Protein AF-A0A0C2MMS1-F1 (afdb_monomer)

Sequence (214 aa):
MFYFLYVFYDLPDLDKKFLNLYQKKNCKFQLPEVPELRNDFKGMNNFMFSKAYSDLLVRVLADWYGDSVSHSARIIENLLLTSMSLCLMLKVSITHNISHGLQKSIELIFGVRKDLGDISILVLLVHLKSKVDNAIFSSVVDYLMELSKIHPDILGELAGNPSHMKMKAKQCHDLALTIFQTERQETRMVNADGNKYPKRHHRSMYDLSESRKE

pLDDT: mean 82.61, std 15.54, range [37.88, 97.75]

Solvent-accessible surface area (backbone atoms only — not comparable to full-atom values): 12556 Å² total; per-residue (Å²): 114,69,67,62,59,62,64,55,73,81,44,87,66,48,67,61,54,47,34,53,32,38,76,68,67,72,51,76,57,74,82,81,88,65,78,89,48,57,74,76,39,52,67,54,49,54,50,65,65,28,67,69,47,50,54,50,50,50,47,61,51,38,56,57,73,74,45,93,67,75,92,47,71,69,56,57,50,52,51,39,54,44,48,49,48,50,40,47,48,42,49,50,14,59,80,67,63,33,64,70,43,35,52,51,34,45,53,59,38,28,32,69,30,72,86,63,75,42,25,8,52,53,52,51,52,58,49,44,45,81,70,47,98,41,46,67,51,40,30,41,52,51,39,38,33,60,77,58,70,53,59,68,76,73,58,51,85,65,57,97,47,66,70,59,45,32,52,42,11,52,53,49,29,57,48,44,53,50,55,60,49,50,55,53,50,55,59,51,51,57,61,63,60,66,73,72,68,78,82,74,78,80,75,79,90,84,84,87,85,83,91,88,88,131

Structure (mmCIF, N/CA/C/O backbone):
data_AF-A0A0C2MMS1-F1
#
_entry.id   AF-A0A0C2MMS1-F1
#
loop_
_atom_site.group_PDB
_atom_site.id
_atom_site.type_symbol
_atom_site.label_atom_id
_atom_site.label_alt_id
_atom_site.label_comp_id
_atom_site.label_asym_id
_atom_site.label_entity_id
_atom_site.label_seq_id
_atom_site.pdbx_PDB_ins_code
_atom_site.Cartn_x
_atom_site.Cartn_y
_atom_site.Cartn_z
_atom_site.occupancy
_atom_site.B_iso_or_equiv
_atom_site.auth_seq_id
_atom_site.auth_comp_id
_atom_site.auth_asym_id
_atom_site.auth_atom_id
_atom_site.pdbx_PDB_model_num
ATOM 1 N N . MET A 1 1 ? -8.123 10.723 -10.006 1.00 43.53 1 MET A N 1
ATOM 2 C CA . MET A 1 1 ? -7.194 9.580 -10.155 1.00 43.53 1 MET A CA 1
ATOM 3 C C . MET A 1 1 ? -7.037 9.187 -11.623 1.00 43.53 1 MET A C 1
ATOM 5 O O . MET A 1 1 ? -5.943 9.337 -12.142 1.00 43.53 1 MET A O 1
ATOM 9 N N . PHE A 1 2 ? -8.120 8.820 -12.321 1.00 37.88 2 PHE A N 1
ATOM 10 C CA . PHE A 1 2 ? -8.087 8.440 -13.746 1.00 37.88 2 PHE A CA 1
ATOM 11 C C . PHE A 1 2 ? -7.638 9.553 -14.712 1.00 37.88 2 PHE A C 1
ATOM 13 O O . PHE A 1 2 ? -6.902 9.271 -15.648 1.00 37.88 2 PHE A O 1
ATOM 20 N N . TYR A 1 3 ? -7.986 10.821 -14.450 1.00 48.25 3 TYR A N 1
ATOM 21 C CA . TYR A 1 3 ? -7.554 11.949 -15.294 1.00 48.25 3 TYR A CA 1
ATOM 22 C C . TYR A 1 3 ? -6.029 12.143 -15.312 1.00 48.25 3 TYR A C 1
ATOM 24 O O . TYR A 1 3 ? -5.456 12.471 -16.343 1.00 48.25 3 TYR A O 1
ATOM 32 N N . PHE A 1 4 ? -5.360 11.891 -14.180 1.00 53.66 4 PHE A N 1
ATOM 33 C CA . PHE A 1 4 ? -3.906 12.019 -14.088 1.00 53.66 4 PHE A CA 1
ATOM 34 C C . PHE A 1 4 ? -3.198 10.946 -14.916 1.00 53.66 4 PHE A C 1
ATOM 36 O O . PHE A 1 4 ? -2.241 11.264 -15.603 1.00 53.66 4 PHE A O 1
ATOM 43 N N . LEU A 1 5 ? -3.698 9.704 -14.892 1.00 55.47 5 LEU A N 1
ATOM 44 C CA . LEU A 1 5 ? -3.141 8.610 -15.690 1.00 55.47 5 LEU A CA 1
ATOM 45 C C . LEU A 1 5 ? -3.339 8.857 -17.188 1.00 55.47 5 LEU A C 1
ATOM 47 O O . LEU A 1 5 ? -2.400 8.690 -17.945 1.00 55.47 5 LEU A O 1
ATOM 51 N N . TYR A 1 6 ? -4.519 9.321 -17.605 1.00 53.75 6 TYR A N 1
ATOM 52 C CA . TYR A 1 6 ? -4.828 9.554 -19.020 1.00 53.75 6 TYR A CA 1
ATOM 53 C C . TYR A 1 6 ? -3.953 10.648 -19.659 1.00 53.75 6 TYR A C 1
ATOM 55 O O . TYR A 1 6 ? -3.414 10.452 -20.739 1.00 53.75 6 TYR A O 1
ATOM 63 N N . VAL A 1 7 ? -3.743 11.776 -18.968 1.00 55.41 7 VAL A N 1
ATOM 64 C CA . VAL A 1 7 ? -2.926 12.900 -19.478 1.00 55.41 7 VAL A CA 1
ATOM 65 C C . VAL A 1 7 ? -1.430 12.564 -19.524 1.00 55.41 7 VAL A C 1
ATOM 67 O O . VAL A 1 7 ? -0.670 13.185 -20.264 1.00 55.41 7 VAL A O 1
ATOM 70 N N . PHE A 1 8 ? -0.991 11.587 -18.733 1.00 58.88 8 PHE A N 1
ATOM 71 C CA . PHE A 1 8 ? 0.421 11.255 -18.591 1.00 58.88 8 PHE A CA 1
ATOM 72 C C . PHE A 1 8 ? 1.009 10.555 -19.827 1.00 58.88 8 PHE A C 1
ATOM 74 O O . PHE A 1 8 ? 2.195 10.709 -20.101 1.00 58.88 8 PHE A O 1
ATOM 81 N N . TYR A 1 9 ? 0.192 9.819 -20.585 1.00 58.50 9 TYR A N 1
ATOM 82 C CA . TYR A 1 9 ? 0.662 9.005 -21.714 1.00 58.50 9 TYR A CA 1
ATOM 83 C C . TYR A 1 9 ? 0.928 9.785 -23.001 1.00 58.50 9 TYR A C 1
ATOM 85 O O . TYR A 1 9 ? 1.749 9.356 -23.808 1.00 58.50 9 TYR A O 1
ATOM 93 N N . ASP A 1 10 ? 0.277 10.931 -23.191 1.00 61.41 10 ASP A N 1
ATOM 94 C CA . ASP A 1 10 ? 0.299 11.638 -24.478 1.00 61.41 10 ASP A CA 1
ATOM 95 C C . ASP A 1 10 ? 1.497 12.579 -24.657 1.00 61.41 10 ASP A C 1
ATOM 97 O O . ASP A 1 10 ? 1.649 13.218 -25.700 1.00 61.41 10 ASP A O 1
ATOM 101 N N . LEU A 1 11 ? 2.361 12.699 -23.652 1.00 64.12 11 LEU A N 1
ATOM 102 C CA . LEU A 1 11 ? 3.388 13.729 -23.635 1.00 64.12 11 LEU A CA 1
ATOM 103 C C . LEU A 1 11 ? 4.788 13.106 -23.461 1.00 64.12 11 LEU A C 1
ATOM 105 O O . LEU A 1 11 ? 5.165 12.720 -22.348 1.00 64.12 11 LEU A O 1
ATOM 109 N N . PRO A 1 12 ? 5.586 13.015 -24.542 1.00 64.56 12 PRO A N 1
ATOM 110 C CA . PRO A 1 12 ? 6.949 12.498 -24.465 1.00 64.56 12 PRO A CA 1
ATOM 111 C C . PRO A 1 12 ? 7.816 13.309 -23.480 1.00 64.56 12 PRO A C 1
ATOM 113 O O . PRO A 1 12 ? 7.617 14.507 -23.287 1.00 64.56 12 PRO A O 1
ATOM 116 N N . ASP A 1 13 ? 8.775 12.631 -22.840 1.00 74.75 13 ASP A N 1
ATOM 117 C CA . ASP A 1 13 ? 9.724 13.152 -21.834 1.00 74.75 13 ASP A CA 1
ATOM 118 C C . ASP A 1 13 ? 9.163 13.556 -20.452 1.00 74.75 13 ASP A C 1
ATOM 120 O O . ASP A 1 13 ? 9.932 13.995 -19.583 1.00 74.75 13 ASP A O 1
ATOM 124 N N . LEU A 1 14 ? 7.871 13.351 -20.166 1.00 77.81 14 LEU A N 1
ATOM 125 C CA . LEU A 1 14 ? 7.348 13.626 -18.820 1.00 77.81 14 LEU A CA 1
ATOM 126 C C . LEU A 1 14 ? 7.945 12.745 -17.734 1.00 77.81 14 LEU A C 1
ATOM 128 O O . LEU A 1 14 ? 8.172 13.251 -16.635 1.00 77.81 14 LEU A O 1
ATOM 132 N N . ASP A 1 15 ? 8.281 11.495 -18.042 1.00 76.06 15 ASP A N 1
ATOM 133 C CA . ASP A 1 15 ? 8.934 10.593 -17.091 1.00 76.06 15 ASP A CA 1
ATOM 134 C C . ASP A 1 15 ? 10.227 11.193 -16.533 1.00 76.06 15 ASP A C 1
ATOM 136 O O . ASP A 1 15 ? 10.402 11.285 -15.317 1.00 76.06 15 ASP A O 1
ATOM 140 N N . LYS A 1 16 ? 11.108 11.704 -17.405 1.00 83.50 16 LYS A N 1
ATOM 141 C CA . LYS A 1 16 ? 12.378 12.330 -16.995 1.00 83.50 16 LYS A CA 1
ATOM 142 C C . LYS A 1 16 ? 12.148 13.610 -16.202 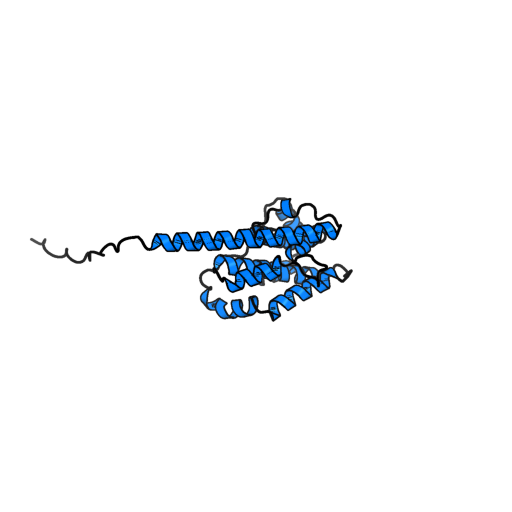1.00 83.50 16 LYS A C 1
ATOM 144 O O . LYS A 1 16 ? 12.846 13.872 -15.220 1.00 83.50 16 LYS A O 1
ATOM 149 N N . LYS A 1 17 ? 11.171 14.424 -16.616 1.00 85.19 17 LYS A N 1
ATOM 150 C CA . LYS A 1 17 ? 10.819 15.663 -15.913 1.00 85.19 17 LYS A CA 1
ATOM 151 C C . LYS A 1 17 ? 10.304 15.361 -14.507 1.00 85.19 17 LYS A C 1
ATOM 153 O O . LYS A 1 17 ? 10.752 15.994 -13.552 1.00 85.19 17 LYS A O 1
ATOM 158 N N . PHE A 1 18 ? 9.408 14.388 -14.370 1.00 82.12 18 PHE A N 1
ATOM 159 C CA . PHE A 1 18 ? 8.879 13.968 -13.078 1.00 82.12 18 PHE A CA 1
ATOM 160 C C . PHE A 1 18 ? 9.935 13.308 -12.206 1.00 82.12 18 PHE A C 1
ATOM 162 O O . PHE A 1 18 ? 9.992 13.623 -11.022 1.00 82.12 18 PHE A O 1
ATOM 169 N N . LEU A 1 19 ? 10.809 12.478 -12.776 1.00 84.31 19 LEU A N 1
ATOM 170 C CA . LEU A 1 19 ? 11.936 11.899 -12.053 1.00 84.31 19 LEU A CA 1
ATOM 171 C C . LEU A 1 19 ? 12.837 12.984 -11.462 1.00 84.31 19 LEU A C 1
ATOM 173 O O . LEU A 1 19 ? 13.107 12.965 -10.265 1.00 84.31 19 LEU A O 1
ATOM 177 N N . ASN A 1 20 ? 13.209 13.989 -12.258 1.00 87.25 20 ASN A N 1
ATOM 178 C CA . ASN A 1 20 ? 14.000 15.130 -11.793 1.00 87.25 20 ASN A CA 1
ATOM 179 C C . ASN A 1 20 ? 13.277 15.921 -10.686 1.00 87.25 20 ASN A C 1
ATOM 181 O O . ASN A 1 20 ? 13.876 16.266 -9.668 1.00 87.25 20 ASN A O 1
ATOM 185 N N . LEU A 1 21 ? 11.976 16.190 -10.849 1.00 87.00 21 LEU A N 1
ATOM 186 C CA . LEU A 1 21 ? 11.181 16.884 -9.829 1.00 87.00 21 LEU A CA 1
ATOM 187 C C . LEU A 1 21 ? 11.080 16.080 -8.529 1.00 87.00 21 LEU A C 1
ATOM 189 O O . LEU A 1 21 ? 11.238 16.652 -7.454 1.00 87.00 21 LEU A O 1
ATOM 193 N N . TYR A 1 22 ? 10.840 14.775 -8.618 1.00 86.00 22 TYR A N 1
ATOM 194 C CA . TYR A 1 22 ? 10.733 13.885 -7.467 1.00 86.00 22 TYR A CA 1
ATOM 195 C C . TYR A 1 22 ? 12.075 13.747 -6.731 1.00 86.00 22 TYR A C 1
ATOM 197 O O . TYR A 1 22 ? 12.122 13.938 -5.519 1.00 86.00 22 TYR A O 1
ATOM 205 N N . GLN A 1 23 ? 13.186 13.545 -7.451 1.00 86.69 23 GLN A N 1
ATOM 206 C CA . GLN A 1 23 ? 14.539 13.504 -6.871 1.00 86.69 23 GLN A CA 1
ATOM 207 C C . GLN A 1 23 ? 14.908 14.815 -6.163 1.00 86.69 23 GLN A C 1
ATOM 209 O O . GLN A 1 23 ? 15.515 14.800 -5.092 1.00 86.69 23 GLN A O 1
ATOM 214 N N . LYS A 1 24 ? 14.485 15.959 -6.717 1.00 90.19 24 LYS A N 1
ATOM 215 C CA . LYS A 1 24 ? 14.632 17.283 -6.090 1.00 90.19 24 LYS A CA 1
ATOM 216 C C . LYS A 1 24 ? 13.626 17.558 -4.970 1.00 90.19 24 LYS A C 1
ATOM 218 O O . LYS A 1 24 ? 13.652 18.646 -4.408 1.00 90.19 24 LYS A O 1
ATOM 223 N N . LYS A 1 25 ? 12.743 16.605 -4.647 1.00 87.94 25 LYS A N 1
ATOM 224 C CA . LYS A 1 25 ? 11.649 16.746 -3.669 1.00 87.94 25 LYS A CA 1
ATOM 225 C C . LYS A 1 25 ? 10.674 17.892 -3.988 1.00 87.94 25 LYS A C 1
ATOM 227 O O . LYS A 1 25 ? 9.996 18.402 -3.103 1.00 87.94 25 LYS A O 1
ATOM 232 N N . ASN A 1 26 ? 10.567 18.265 -5.262 1.00 85.69 26 ASN A N 1
ATOM 233 C CA . ASN A 1 26 ? 9.684 19.323 -5.763 1.00 85.69 26 ASN A CA 1
ATOM 234 C C . ASN A 1 26 ? 8.304 18.803 -6.197 1.00 85.69 26 ASN A C 1
ATOM 236 O O . ASN A 1 26 ? 7.448 19.587 -6.600 1.00 85.69 26 ASN A O 1
ATOM 240 N N . CYS A 1 27 ? 8.082 17.488 -6.163 1.00 85.25 27 CYS A N 1
ATOM 241 C CA . CYS A 1 27 ? 6.799 16.874 -6.482 1.00 85.25 27 CYS A CA 1
ATOM 242 C C . CYS A 1 27 ? 6.507 15.728 -5.511 1.00 85.25 27 CYS A C 1
ATOM 244 O O . CYS A 1 27 ? 7.406 14.960 -5.167 1.00 85.25 27 CYS A O 1
ATOM 246 N N . LYS A 1 28 ? 5.243 15.620 -5.091 1.00 89.12 28 LYS A N 1
ATOM 247 C CA . LYS A 1 28 ? 4.725 14.504 -4.301 1.00 89.12 28 LYS A CA 1
ATOM 248 C C . LYS A 1 28 ? 3.317 14.131 -4.749 1.00 89.12 28 LYS A C 1
ATOM 250 O O . LYS A 1 28 ? 2.499 15.004 -5.037 1.00 89.12 28 LYS A O 1
ATOM 255 N N . PHE A 1 29 ? 3.034 12.838 -4.779 1.00 91.00 29 PHE A N 1
ATOM 256 C CA . PHE A 1 29 ? 1.690 12.317 -4.927 1.00 91.00 29 PHE A CA 1
ATOM 257 C C . PHE A 1 29 ? 0.901 12.573 -3.645 1.00 91.00 29 PHE A C 1
ATOM 259 O O . PHE A 1 29 ? 1.365 12.265 -2.551 1.00 91.00 29 PHE A O 1
ATOM 266 N N . GLN A 1 30 ? -0.304 13.120 -3.785 1.00 90.19 30 GLN A N 1
ATOM 267 C CA . GLN A 1 30 ? -1.256 13.254 -2.692 1.00 90.19 30 GLN A CA 1
ATOM 268 C C . GLN A 1 30 ? -2.666 13.044 -3.228 1.00 90.19 30 GLN A C 1
ATOM 270 O O . GLN A 1 30 ? -3.043 13.592 -4.266 1.00 90.19 30 GLN A O 1
ATOM 275 N N . LEU A 1 31 ? -3.466 12.261 -2.509 1.00 90.12 31 LEU A N 1
ATOM 276 C CA . LEU A 1 31 ? -4.896 12.196 -2.783 1.00 90.12 31 LEU A CA 1
ATOM 277 C C . LEU A 1 31 ? -5.549 13.484 -2.265 1.00 90.12 31 LEU A C 1
ATOM 279 O O . LEU A 1 31 ? -5.256 13.868 -1.129 1.00 90.12 31 LEU A O 1
ATOM 283 N N . PRO A 1 32 ? -6.446 14.134 -3.026 1.00 86.44 32 PRO A N 1
ATOM 284 C CA . PRO A 1 32 ? -7.190 15.284 -2.525 1.00 86.44 32 PRO A CA 1
ATOM 285 C C . PRO A 1 32 ? -8.110 14.875 -1.368 1.00 86.44 32 PRO A C 1
ATOM 287 O O . PRO A 1 32 ? -8.438 13.697 -1.183 1.00 86.44 32 PRO A O 1
ATOM 290 N N . GLU A 1 33 ? -8.495 15.841 -0.545 1.00 81.31 33 GLU A N 1
ATOM 291 C CA . GLU A 1 33 ? -9.649 15.689 0.339 1.00 81.31 33 GLU A CA 1
ATOM 292 C C . GLU A 1 33 ? -10.896 16.066 -0.453 1.00 81.31 33 GLU A C 1
ATOM 294 O O . GLU A 1 33 ? -10.896 17.073 -1.153 1.00 81.31 33 GLU A O 1
ATOM 299 N N . VAL A 1 34 ? -11.930 15.227 -0.390 1.00 73.75 34 VAL A N 1
ATOM 300 C CA . VAL A 1 34 ? -13.221 15.515 -1.032 1.00 73.75 34 VAL A CA 1
ATOM 301 C C . VAL A 1 34 ? -14.334 15.241 -0.018 1.00 73.75 34 VAL A C 1
ATOM 303 O O . VAL A 1 34 ? -15.030 14.224 -0.115 1.00 73.75 34 VAL A O 1
ATOM 306 N N . PRO A 1 35 ? -14.428 16.064 1.045 1.00 74.94 35 PRO A N 1
ATOM 307 C CA . PRO A 1 35 ? -15.365 15.839 2.142 1.00 74.94 35 PRO A CA 1
ATOM 308 C C . PRO A 1 35 ? -16.831 15.866 1.689 1.00 74.94 35 PRO A C 1
ATOM 310 O O . PRO A 1 35 ? -17.663 15.184 2.290 1.00 74.94 35 PRO A O 1
ATOM 313 N N . GLU A 1 36 ? -17.143 16.590 0.613 1.00 71.50 36 GLU A N 1
ATOM 314 C CA . GLU A 1 36 ? -18.499 16.805 0.101 1.00 71.50 36 GLU A CA 1
ATOM 315 C C . GLU A 1 36 ? -19.149 15.514 -0.412 1.00 71.50 36 GLU A C 1
ATOM 317 O O . GLU A 1 36 ? -20.360 15.348 -0.308 1.00 71.50 36 GLU A O 1
ATOM 322 N N . LEU A 1 37 ? -18.351 14.563 -0.903 1.00 67.00 37 LEU A N 1
ATOM 323 C CA . LEU A 1 37 ? -18.842 13.332 -1.532 1.00 67.00 37 LEU A CA 1
ATOM 324 C C . LEU A 1 37 ? -18.897 12.135 -0.570 1.00 67.00 37 LEU A C 1
ATOM 326 O O . LEU A 1 37 ? -19.114 10.993 -0.983 1.00 67.00 37 LEU A O 1
ATOM 330 N N . ARG A 1 38 ? -18.693 12.356 0.738 1.00 77.50 38 ARG A N 1
ATOM 331 C CA . ARG A 1 38 ? -18.641 11.274 1.739 1.00 77.50 38 ARG A CA 1
ATOM 332 C C . ARG A 1 38 ? -19.886 10.380 1.704 1.00 77.50 38 ARG A C 1
ATOM 334 O O . ARG A 1 38 ? -19.758 9.161 1.827 1.00 77.50 38 ARG A O 1
ATOM 341 N N . ASN A 1 39 ? -21.066 10.978 1.545 1.00 77.69 39 ASN A N 1
ATOM 342 C CA . ASN A 1 39 ? -22.336 10.249 1.513 1.00 77.69 39 ASN A CA 1
ATOM 343 C C . ASN A 1 39 ? -22.521 9.481 0.197 1.00 77.69 39 ASN A C 1
ATOM 345 O O . ASN A 1 39 ? -22.938 8.321 0.222 1.00 77.69 39 ASN A O 1
ATOM 349 N N . ASP A 1 40 ? -22.121 10.082 -0.924 1.00 78.38 40 ASP A N 1
ATOM 350 C CA . ASP A 1 40 ? -22.239 9.492 -2.263 1.00 78.38 40 ASP A CA 1
ATOM 351 C C . ASP A 1 40 ? -21.306 8.288 -2.442 1.00 78.38 40 ASP A C 1
ATOM 353 O O . ASP A 1 40 ? -21.609 7.334 -3.161 1.00 78.38 40 ASP A O 1
ATOM 357 N N . PHE A 1 41 ? -20.193 8.261 -1.705 1.00 80.75 41 PHE A N 1
ATOM 358 C CA . PHE A 1 41 ? -19.240 7.157 -1.741 1.00 80.75 41 PHE A CA 1
ATOM 359 C C . PHE A 1 41 ? -19.596 5.962 -0.857 1.00 80.75 41 PHE A C 1
ATOM 361 O O . PHE A 1 41 ? -18.814 5.014 -0.798 1.00 80.75 41 PHE A O 1
ATOM 368 N N . LYS A 1 42 ? -20.763 5.915 -0.200 1.00 81.12 42 LYS A N 1
ATOM 369 C CA . LYS A 1 42 ? -21.117 4.767 0.658 1.00 81.12 42 LYS A CA 1
ATOM 370 C C . LYS A 1 42 ? -21.109 3.435 -0.106 1.00 81.12 42 LYS A C 1
ATOM 372 O O . LYS A 1 42 ? -20.548 2.455 0.383 1.00 81.12 42 LYS A O 1
ATOM 377 N N . GLY A 1 43 ? -21.676 3.409 -1.315 1.00 83.94 43 GLY A N 1
ATOM 378 C CA . GLY A 1 43 ? -21.648 2.226 -2.184 1.00 83.94 43 GLY A CA 1
ATOM 379 C C . GLY A 1 43 ? -20.228 1.856 -2.621 1.00 83.94 43 GLY A C 1
ATOM 380 O O . GLY A 1 43 ? -19.836 0.692 -2.541 1.00 83.94 43 GLY A O 1
ATOM 381 N N . MET A 1 44 ? -19.424 2.857 -2.990 1.00 87.69 44 MET A N 1
ATOM 382 C CA . MET A 1 44 ? -18.031 2.644 -3.382 1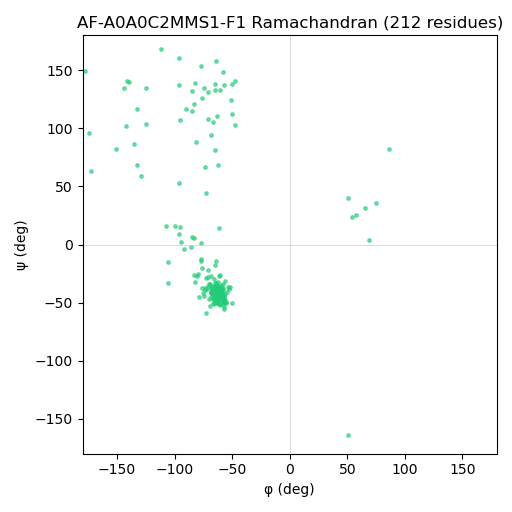.00 87.69 44 MET A CA 1
ATOM 383 C C . M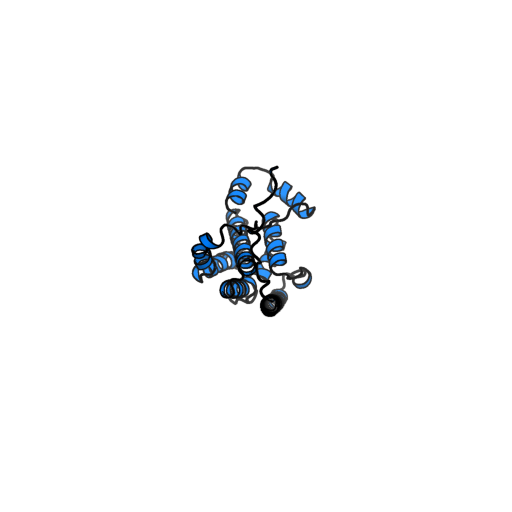ET A 1 44 ? -17.173 2.140 -2.216 1.00 87.69 44 MET A C 1
ATOM 385 O O . MET A 1 44 ? -16.363 1.245 -2.417 1.00 87.69 44 MET A O 1
ATOM 389 N N . ASN A 1 45 ? -17.391 2.619 -0.991 1.00 88.62 45 ASN A N 1
ATOM 390 C CA . ASN A 1 45 ? -16.697 2.123 0.198 1.00 88.62 45 ASN A CA 1
ATOM 391 C C . ASN A 1 45 ? -16.987 0.632 0.422 1.00 88.62 45 ASN A C 1
ATOM 393 O O . ASN A 1 45 ? -16.067 -0.136 0.686 1.00 88.62 45 ASN A O 1
ATOM 397 N N . ASN A 1 46 ? -18.242 0.195 0.267 1.00 90.38 46 ASN A N 1
ATOM 398 C CA . ASN A 1 46 ? -18.591 -1.223 0.401 1.00 90.38 46 ASN A CA 1
ATOM 399 C C . ASN A 1 46 ? -17.843 -2.096 -0.613 1.00 90.38 46 ASN A C 1
ATOM 401 O O . ASN A 1 46 ? -17.334 -3.154 -0.246 1.00 90.38 46 ASN A O 1
ATOM 405 N N . PHE A 1 47 ? -17.753 -1.644 -1.867 1.00 93.00 47 PHE A N 1
ATOM 406 C CA . PHE A 1 47 ? -16.978 -2.328 -2.901 1.00 93.00 47 PHE A CA 1
ATOM 407 C C . PHE A 1 47 ? -15.477 -2.322 -2.584 1.00 93.00 47 PHE A C 1
ATOM 409 O O . PHE A 1 47 ? -14.838 -3.372 -2.600 1.00 93.00 47 PHE A O 1
ATOM 416 N N . MET A 1 48 ? -14.931 -1.161 -2.228 1.00 92.94 48 MET A N 1
ATOM 417 C CA . MET A 1 48 ? -13.510 -0.957 -1.957 1.00 92.94 48 MET A CA 1
ATOM 418 C C . MET A 1 48 ? -13.018 -1.791 -0.766 1.00 92.94 48 MET A C 1
ATOM 420 O O . MET A 1 48 ? -11.916 -2.321 -0.796 1.00 92.94 48 MET A O 1
ATOM 424 N N . PHE A 1 49 ? -13.852 -1.976 0.262 1.00 94.38 49 PHE A N 1
ATOM 425 C CA . PHE A 1 49 ? -13.561 -2.843 1.410 1.00 94.38 49 PHE A CA 1
ATOM 426 C C . PHE A 1 49 ? -14.144 -4.261 1.258 1.00 94.38 49 PHE A C 1
ATOM 428 O O . PHE A 1 49 ? -14.269 -5.002 2.243 1.00 94.38 49 PHE A O 1
ATOM 435 N N . SER A 1 50 ? -14.552 -4.658 0.052 1.00 95.56 50 SER A N 1
ATOM 436 C CA . SER A 1 50 ? -15.025 -6.016 -0.217 1.00 95.56 50 SER A CA 1
ATOM 437 C C . SER A 1 50 ? -13.855 -6.991 -0.332 1.00 95.56 50 SER A C 1
ATOM 439 O O . SER A 1 50 ? -12.751 -6.629 -0.731 1.00 95.56 50 SER A O 1
ATOM 441 N N . LYS A 1 51 ? -14.114 -8.266 -0.025 1.00 96.06 51 LYS A N 1
ATOM 442 C CA . LYS A 1 51 ? -13.119 -9.330 -0.206 1.00 96.06 51 LYS A CA 1
ATOM 443 C C . LYS A 1 51 ? -12.696 -9.459 -1.673 1.00 96.06 51 LYS A C 1
ATOM 445 O O . LYS A 1 51 ? -11.515 -9.605 -1.942 1.00 96.06 51 LYS A O 1
ATOM 450 N N . ALA A 1 52 ? -13.645 -9.352 -2.604 1.00 96.69 52 ALA A N 1
ATOM 451 C CA . ALA A 1 52 ? -13.375 -9.474 -4.035 1.00 96.69 52 ALA A CA 1
ATOM 452 C C . ALA A 1 52 ? -12.382 -8.413 -4.535 1.00 96.69 52 ALA A C 1
ATOM 454 O O . ALA A 1 52 ? -11.480 -8.737 -5.303 1.00 96.69 52 ALA A O 1
ATOM 455 N N . TYR A 1 53 ? -12.515 -7.165 -4.072 1.00 96.12 53 TYR A N 1
ATOM 456 C CA . TYR A 1 53 ? -11.578 -6.105 -4.439 1.00 96.12 53 TYR A CA 1
ATOM 457 C C . TYR A 1 53 ? -10.193 -6.335 -3.826 1.00 96.12 53 TYR A C 1
ATOM 459 O O . TYR A 1 53 ? -9.194 -6.268 -4.536 1.00 96.12 53 TYR A O 1
ATOM 467 N N . SER A 1 54 ? -10.122 -6.691 -2.540 1.00 96.12 54 SER A N 1
ATOM 468 C CA . SER A 1 54 ? -8.850 -7.041 -1.897 1.00 96.12 54 SER A CA 1
ATOM 469 C C . SER A 1 54 ? -8.147 -8.214 -2.587 1.00 96.12 54 SER A C 1
ATOM 471 O O . SER A 1 54 ? -6.946 -8.141 -2.831 1.00 96.12 54 SER A O 1
ATOM 473 N N . ASP A 1 55 ? -8.884 -9.271 -2.938 1.00 95.94 55 ASP A N 1
ATOM 474 C CA . ASP A 1 55 ? -8.349 -10.438 -3.649 1.00 95.94 55 ASP A CA 1
ATOM 475 C C . ASP A 1 55 ? -7.813 -10.048 -5.038 1.00 95.94 55 ASP A C 1
ATOM 477 O O . ASP A 1 55 ? -6.760 -10.536 -5.446 1.00 95.94 55 ASP A O 1
ATOM 481 N N . LEU A 1 56 ? -8.492 -9.134 -5.745 1.00 95.75 56 LEU A N 1
ATOM 482 C CA . LEU A 1 56 ? -8.016 -8.589 -7.019 1.00 95.75 56 LEU A CA 1
ATOM 483 C C . LEU A 1 56 ? -6.682 -7.849 -6.853 1.00 95.75 56 LEU A C 1
ATOM 485 O O . LEU A 1 56 ? -5.742 -8.132 -7.592 1.00 95.75 56 LEU A O 1
ATOM 489 N N . LEU A 1 57 ? -6.582 -6.933 -5.882 1.00 96.12 57 LEU A N 1
ATOM 490 C CA . LEU A 1 57 ? -5.347 -6.180 -5.626 1.00 96.12 57 LEU A CA 1
ATOM 491 C C . LEU A 1 57 ? -4.185 -7.114 -5.269 1.00 96.12 57 LEU A C 1
ATOM 493 O O . LEU A 1 57 ? -3.081 -6.957 -5.785 1.00 96.12 57 LEU A O 1
ATOM 497 N N . VAL A 1 58 ? -4.439 -8.109 -4.414 1.00 95.31 58 VAL A N 1
ATOM 498 C CA . VAL A 1 58 ? -3.436 -9.117 -4.042 1.00 95.31 58 VAL A CA 1
ATOM 499 C C . VAL A 1 58 ? -2.987 -9.902 -5.261 1.00 95.31 58 VAL A C 1
ATOM 501 O O . VAL A 1 58 ? -1.789 -10.082 -5.440 1.00 95.31 58 VAL A O 1
ATOM 504 N N . ARG A 1 59 ? -3.919 -10.353 -6.105 1.00 92.62 59 ARG A N 1
ATOM 505 C CA . ARG A 1 59 ? -3.587 -11.130 -7.300 1.00 92.62 59 ARG A CA 1
ATOM 506 C C . ARG A 1 59 ? -2.683 -10.348 -8.248 1.00 92.62 59 ARG A C 1
ATOM 508 O O . ARG A 1 59 ? -1.672 -10.886 -8.672 1.00 92.62 59 ARG A O 1
ATOM 515 N N . VAL A 1 60 ? -2.985 -9.071 -8.495 1.00 90.62 60 VAL A N 1
ATOM 516 C CA . VAL A 1 60 ? -2.131 -8.202 -9.327 1.00 90.62 60 VAL A CA 1
ATOM 517 C C . VAL A 1 60 ? -0.703 -8.114 -8.773 1.00 90.62 60 VAL A C 1
ATOM 519 O O . VAL A 1 60 ? 0.257 -8.127 -9.540 1.00 90.62 60 VAL A O 1
ATOM 522 N N . LEU A 1 61 ? -0.543 -8.044 -7.448 1.00 91.50 61 LEU A N 1
ATOM 523 C CA . LEU A 1 61 ? 0.775 -7.994 -6.805 1.00 91.50 61 LEU A CA 1
ATOM 524 C C . LEU A 1 61 ? 1.485 -9.351 -6.781 1.00 91.50 61 LEU A C 1
ATOM 526 O O . LEU A 1 61 ? 2.702 -9.401 -6.935 1.00 91.50 61 LEU A O 1
ATOM 530 N N . ALA A 1 62 ? 0.745 -10.440 -6.577 1.00 88.81 62 ALA A N 1
ATOM 531 C CA . ALA A 1 62 ? 1.285 -11.794 -6.558 1.00 88.81 62 ALA A CA 1
ATOM 532 C C . ALA A 1 62 ? 1.793 -12.209 -7.944 1.00 88.81 62 ALA A C 1
ATOM 534 O O . ALA A 1 62 ? 2.900 -12.736 -8.043 1.00 88.81 62 ALA A O 1
ATOM 535 N N . ASP A 1 63 ? 1.038 -11.887 -8.999 1.00 84.31 63 ASP A N 1
ATOM 536 C CA . ASP A 1 63 ? 1.453 -12.100 -10.389 1.00 84.31 63 ASP A CA 1
ATOM 537 C C . ASP A 1 63 ? 2.772 -11.345 -10.672 1.00 84.31 63 ASP A C 1
ATOM 539 O O . ASP A 1 63 ? 3.678 -11.876 -11.307 1.00 84.31 63 ASP A O 1
ATOM 543 N N . TRP A 1 64 ? 2.946 -10.143 -10.104 1.00 80.88 64 TRP A N 1
ATOM 544 C CA . TRP A 1 64 ? 4.199 -9.382 -10.205 1.00 80.88 64 TRP A CA 1
ATOM 545 C C . TRP A 1 64 ? 5.363 -10.022 -9.443 1.00 80.88 64 TRP A C 1
ATOM 547 O O . TRP A 1 64 ? 6.497 -10.007 -9.909 1.00 80.88 64 TRP A O 1
ATOM 557 N N . TYR A 1 65 ? 5.102 -10.545 -8.244 1.00 79.19 65 TYR A N 1
ATOM 558 C CA . TYR A 1 65 ? 6.134 -11.140 -7.396 1.00 79.19 65 TYR A CA 1
ATOM 559 C C . TYR A 1 65 ? 6.651 -12.476 -7.949 1.00 79.19 65 TYR A C 1
ATOM 561 O O . TYR A 1 65 ? 7.830 -12.788 -7.787 1.00 79.19 65 TYR A O 1
ATOM 569 N N . GLY A 1 66 ? 5.769 -13.267 -8.569 1.00 73.31 66 GLY A N 1
ATOM 570 C CA . GLY A 1 66 ? 6.082 -14.605 -9.071 1.00 73.31 66 GLY A CA 1
ATOM 571 C C . GLY A 1 66 ? 6.767 -14.629 -10.437 1.00 73.31 66 GLY A C 1
ATOM 572 O O . GLY A 1 66 ? 7.591 -15.510 -10.683 1.00 73.31 66 GLY A O 1
ATOM 573 N N . ASP A 1 67 ? 6.461 -13.673 -11.311 1.00 64.81 67 ASP A N 1
ATOM 574 C CA . ASP A 1 67 ? 6.950 -13.700 -12.683 1.00 64.81 67 ASP A CA 1
ATOM 575 C C . ASP A 1 67 ? 8.221 -12.853 -12.876 1.00 64.81 67 ASP A C 1
ATOM 577 O O . ASP A 1 67 ? 8.310 -11.689 -12.484 1.00 64.81 67 ASP A O 1
ATOM 581 N N . SER A 1 68 ? 9.192 -13.392 -13.618 1.00 53.12 68 SER A N 1
ATOM 582 C CA . SER A 1 68 ? 10.327 -12.645 -14.179 1.00 53.12 68 SER A CA 1
ATOM 583 C C . SER A 1 68 ? 9.887 -11.755 -15.354 1.00 53.12 68 SER A C 1
ATOM 585 O O . SER A 1 68 ? 10.497 -11.797 -16.429 1.00 53.12 68 SER A O 1
ATOM 587 N N . VAL A 1 69 ? 8.759 -11.044 -15.224 1.00 51.78 69 VAL A N 1
ATOM 588 C CA . VAL A 1 69 ? 8.101 -10.426 -16.379 1.00 51.78 69 VAL A CA 1
ATOM 589 C C . VAL A 1 69 ? 8.995 -9.349 -16.980 1.00 51.78 69 VAL A C 1
ATOM 591 O O . VAL A 1 69 ? 9.514 -8.468 -16.292 1.00 51.78 69 VAL A O 1
ATOM 594 N N . SER A 1 70 ? 9.128 -9.387 -18.306 1.00 57.69 70 SER A N 1
ATOM 595 C CA . SER A 1 70 ? 9.675 -8.282 -19.089 1.00 57.69 70 SER A CA 1
ATOM 596 C C . SER A 1 70 ? 8.969 -6.975 -18.712 1.00 57.69 70 SER A C 1
ATOM 598 O O . SER A 1 70 ? 7.745 -6.970 -18.577 1.00 57.69 70 SER A O 1
ATOM 600 N N . HIS A 1 71 ? 9.731 -5.886 -18.582 1.00 61.56 71 HIS A N 1
ATOM 601 C CA . HIS A 1 71 ? 9.295 -4.547 -18.163 1.00 61.56 71 HIS A CA 1
ATOM 602 C C . HIS A 1 71 ? 8.268 -3.926 -19.137 1.00 61.56 71 HIS A C 1
ATOM 604 O O . HIS A 1 71 ? 8.568 -2.977 -19.857 1.00 61.56 71 HIS A O 1
ATOM 610 N N . SER A 1 72 ? 7.055 -4.473 -19.213 1.00 71.12 72 SER A N 1
ATOM 611 C CA . SER A 1 72 ? 5.997 -3.931 -20.062 1.00 71.12 72 SER A CA 1
ATOM 612 C C . SER A 1 72 ? 5.293 -2.777 -19.346 1.00 71.12 72 SER A C 1
ATOM 614 O O . SER A 1 72 ? 5.020 -2.85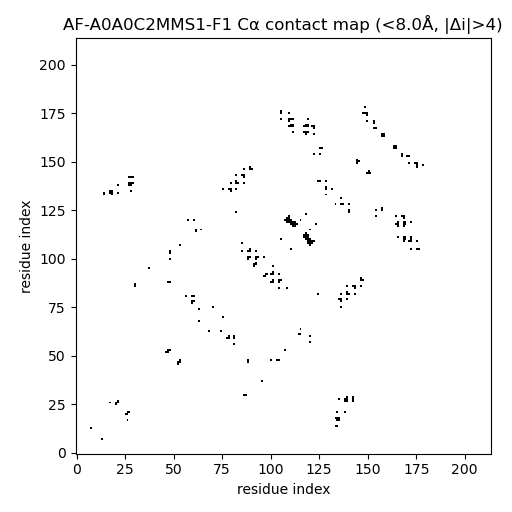5 -18.148 1.00 71.12 72 SER A O 1
ATOM 616 N N . ALA A 1 73 ? 4.973 -1.709 -20.080 1.00 72.19 73 ALA A N 1
ATOM 617 C CA . ALA A 1 73 ? 4.307 -0.519 -19.537 1.00 72.19 73 ALA A CA 1
ATOM 618 C C . ALA A 1 73 ? 3.011 -0.855 -18.769 1.00 72.19 73 ALA A C 1
ATOM 620 O O . ALA A 1 73 ? 2.780 -0.342 -17.674 1.00 72.19 73 ALA A O 1
ATOM 621 N N . ARG A 1 74 ? 2.242 -1.834 -19.270 1.00 77.88 74 ARG A N 1
ATOM 622 C CA . ARG A 1 74 ? 0.999 -2.334 -18.652 1.00 77.88 74 ARG A CA 1
ATOM 623 C C . ARG A 1 74 ? 1.180 -2.829 -17.219 1.00 77.88 74 ARG A C 1
ATOM 625 O O . ARG A 1 74 ? 0.265 -2.763 -16.404 1.00 77.88 74 ARG A O 1
ATOM 632 N N . ILE A 1 75 ? 2.353 -3.360 -16.899 1.00 80.44 75 ILE A N 1
ATOM 633 C CA . ILE A 1 75 ? 2.625 -3.902 -15.570 1.00 80.44 75 ILE A CA 1
ATOM 634 C C . ILE A 1 75 ? 2.841 -2.771 -14.567 1.00 80.44 75 ILE A C 1
ATOM 636 O O . ILE A 1 75 ? 2.313 -2.824 -13.457 1.00 80.44 75 ILE A O 1
ATOM 640 N N . ILE A 1 76 ? 3.578 -1.732 -14.966 1.00 83.94 76 ILE A N 1
ATOM 641 C CA . ILE A 1 76 ? 3.790 -0.543 -14.133 1.00 83.94 76 ILE A CA 1
ATOM 642 C C . ILE A 1 76 ? 2.455 0.170 -13.894 1.00 83.94 76 ILE A C 1
ATOM 644 O O . ILE A 1 76 ? 2.194 0.595 -12.773 1.00 83.94 76 ILE A O 1
ATOM 648 N N . GLU A 1 77 ? 1.575 0.228 -14.897 1.00 86.25 77 GLU A N 1
ATOM 649 C CA . GLU A 1 77 ? 0.209 0.758 -14.762 1.00 86.25 77 GLU A CA 1
ATOM 650 C C . GLU A 1 77 ? -0.596 0.026 -13.695 1.00 86.25 77 GLU A C 1
ATOM 652 O O . GLU A 1 77 ? -1.178 0.655 -12.810 1.00 86.25 77 GLU A O 1
ATOM 657 N N . ASN A 1 78 ? -0.605 -1.305 -13.753 1.00 89.56 78 ASN A N 1
ATOM 658 C CA . ASN A 1 78 ? -1.322 -2.132 -12.790 1.00 89.56 78 ASN A CA 1
ATOM 659 C C . ASN A 1 78 ? -0.761 -1.962 -11.377 1.00 89.56 78 ASN A C 1
ATOM 661 O O . ASN A 1 78 ? -1.525 -1.853 -10.414 1.00 89.56 78 ASN A O 1
ATOM 665 N N . LEU A 1 79 ? 0.566 -1.896 -11.250 1.00 90.75 79 LEU A N 1
ATOM 666 C CA . LEU A 1 79 ? 1.237 -1.668 -9.977 1.00 90.75 79 LEU A CA 1
ATOM 667 C C . LEU A 1 79 ? 0.906 -0.282 -9.410 1.00 90.75 79 LEU A C 1
ATOM 669 O O . LEU A 1 79 ? 0.570 -0.151 -8.231 1.00 90.75 79 LEU A O 1
ATOM 673 N N . LEU A 1 80 ? 0.941 0.747 -10.255 1.00 92.31 80 LEU A N 1
ATOM 674 C CA . LEU A 1 80 ? 0.583 2.112 -9.899 1.00 92.31 80 LEU A CA 1
ATOM 675 C C . LEU A 1 80 ? -0.883 2.202 -9.459 1.00 92.31 80 LEU A C 1
ATOM 677 O O . LEU A 1 80 ? -1.159 2.692 -8.365 1.00 92.31 80 LEU A O 1
ATOM 681 N N . LEU A 1 81 ? -1.816 1.668 -10.252 1.00 93.31 81 LEU A N 1
ATOM 682 C CA . LEU A 1 81 ? -3.247 1.659 -9.942 1.00 93.31 81 LEU A CA 1
ATOM 683 C C . LEU A 1 81 ? -3.544 0.913 -8.637 1.00 93.31 81 LEU A C 1
ATOM 685 O O . LEU A 1 81 ? -4.321 1.393 -7.806 1.00 93.31 81 LEU A O 1
ATOM 689 N N . THR A 1 82 ? -2.896 -0.233 -8.435 1.00 95.69 82 THR A N 1
ATOM 690 C CA . THR A 1 82 ? -3.005 -1.016 -7.199 1.00 95.69 82 THR A CA 1
ATOM 691 C C . THR A 1 82 ? -2.507 -0.207 -6.008 1.00 95.69 82 THR A C 1
ATOM 693 O O . THR A 1 82 ? -3.205 -0.087 -5.004 1.00 95.69 82 THR A O 1
ATOM 696 N N . SER A 1 83 ? -1.352 0.444 -6.137 1.00 96.31 83 SER A N 1
ATOM 697 C CA . SER A 1 83 ? -0.748 1.225 -5.052 1.00 96.31 83 SER A CA 1
ATOM 698 C C . SER A 1 83 ? -1.580 2.460 -4.701 1.00 96.31 83 SER A C 1
ATOM 700 O O . SER A 1 83 ? -1.836 2.728 -3.529 1.00 96.31 83 SER A O 1
ATOM 702 N N . MET A 1 84 ? -2.098 3.171 -5.707 1.00 95.69 84 MET A N 1
ATOM 703 C CA . MET A 1 84 ? -3.021 4.292 -5.502 1.00 95.69 84 MET A CA 1
ATOM 704 C C . MET A 1 84 ? -4.327 3.841 -4.836 1.00 95.69 84 MET A C 1
ATOM 706 O O . MET A 1 84 ? -4.864 4.559 -3.992 1.00 95.69 84 MET A O 1
ATOM 710 N N . SER A 1 85 ? -4.826 2.649 -5.182 1.00 96.00 85 SER A N 1
ATOM 711 C CA . SER A 1 85 ? -6.019 2.064 -4.559 1.00 96.00 85 SER A CA 1
ATOM 712 C C . SER A 1 85 ? -5.800 1.766 -3.080 1.00 96.00 85 SER A C 1
ATOM 714 O O . SER A 1 85 ? -6.668 2.071 -2.267 1.00 96.00 85 SER A O 1
ATOM 716 N N . LEU A 1 86 ? -4.629 1.242 -2.712 1.00 97.38 86 LEU A N 1
ATOM 717 C CA . LEU A 1 86 ? -4.259 1.007 -1.314 1.00 97.38 86 LEU A CA 1
ATOM 718 C C . LEU A 1 86 ? -4.146 2.326 -0.536 1.00 97.38 86 LEU A C 1
ATOM 720 O O . LEU A 1 86 ? -4.686 2.428 0.567 1.00 97.38 86 LEU A O 1
ATOM 724 N N . CYS A 1 87 ? -3.539 3.364 -1.128 1.00 97.00 87 CYS A N 1
ATOM 725 C CA . CYS A 1 87 ? -3.527 4.712 -0.550 1.00 97.00 87 CYS A CA 1
ATOM 726 C C . CYS A 1 87 ? -4.947 5.235 -0.313 1.00 97.00 87 CYS A C 1
ATOM 728 O O . CYS A 1 87 ? -5.234 5.794 0.744 1.00 97.00 87 CYS A O 1
ATOM 730 N N . LEU A 1 88 ? -5.844 5.044 -1.285 1.00 94.56 88 LEU A N 1
ATOM 731 C CA . LEU A 1 88 ? -7.233 5.478 -1.179 1.00 94.56 88 LEU A CA 1
ATOM 732 C C . LEU A 1 88 ? -7.967 4.727 -0.068 1.00 94.56 88 LEU A C 1
ATOM 734 O O . LEU A 1 88 ? -8.598 5.367 0.768 1.00 94.56 88 LEU A O 1
ATOM 738 N N . MET A 1 89 ? -7.838 3.400 -0.018 1.00 95.06 89 MET A N 1
ATOM 739 C CA . MET A 1 89 ? -8.421 2.556 1.028 1.00 95.06 89 MET A CA 1
ATOM 740 C C . MET A 1 89 ? -7.982 2.999 2.419 1.00 95.06 89 MET A C 1
ATOM 742 O O . MET A 1 89 ? -8.823 3.206 3.299 1.00 95.06 89 MET A O 1
ATOM 746 N N . LEU A 1 90 ? -6.674 3.182 2.615 1.00 95.81 90 LEU A N 1
ATOM 747 C CA . LEU A 1 90 ? -6.126 3.592 3.900 1.00 95.81 90 LEU A CA 1
ATOM 748 C C . LEU A 1 90 ? -6.586 5.007 4.261 1.00 95.81 90 LEU A C 1
ATOM 750 O O . LEU A 1 90 ? -7.179 5.195 5.324 1.00 95.81 90 LEU A O 1
ATOM 754 N N . LYS A 1 91 ? -6.431 5.979 3.353 1.00 94.12 91 LYS A N 1
ATOM 755 C CA . LYS A 1 91 ? -6.848 7.367 3.588 1.00 94.12 91 LYS A CA 1
ATOM 756 C C . LYS A 1 91 ? -8.334 7.468 3.919 1.00 94.12 91 LYS A C 1
ATOM 758 O O . LYS A 1 91 ? -8.686 8.052 4.936 1.00 94.12 91 LYS A O 1
ATOM 763 N N . VAL A 1 92 ? -9.207 6.871 3.105 1.00 91.50 92 VAL A N 1
ATOM 764 C CA . VAL A 1 92 ? -10.661 6.875 3.341 1.00 91.50 92 VAL A CA 1
ATOM 765 C C . VAL A 1 92 ? -10.974 6.266 4.701 1.00 91.50 92 VAL A C 1
ATOM 767 O O . VAL A 1 92 ? -11.771 6.821 5.455 1.00 91.50 92 VAL A O 1
ATOM 770 N N . SER A 1 93 ? -10.327 5.156 5.049 1.00 92.12 93 SER A N 1
ATOM 771 C CA . SER A 1 93 ? -10.576 4.496 6.325 1.00 92.12 93 SER A CA 1
ATOM 772 C C . SER A 1 93 ? -10.180 5.341 7.544 1.00 92.12 93 SER A C 1
ATOM 774 O O . SER A 1 93 ? -10.924 5.345 8.528 1.00 92.12 93 SER A O 1
ATOM 776 N N . ILE A 1 94 ? -9.085 6.105 7.446 1.00 91.31 94 ILE A N 1
ATOM 777 C CA . ILE A 1 94 ? -8.611 7.040 8.477 1.00 91.31 94 ILE A CA 1
ATOM 778 C C . ILE A 1 94 ? -9.519 8.277 8.524 1.00 91.31 94 ILE A C 1
ATOM 780 O O . ILE A 1 94 ? -10.163 8.541 9.536 1.00 91.31 94 ILE A O 1
ATOM 784 N N . THR A 1 95 ? -9.641 9.012 7.414 1.00 88.88 95 THR A N 1
ATOM 785 C CA . THR A 1 95 ? -10.338 10.309 7.355 1.00 88.88 95 THR A CA 1
ATOM 786 C C . THR A 1 95 ? -11.838 10.190 7.626 1.00 88.88 95 THR A C 1
ATOM 788 O O . THR A 1 95 ? -12.451 11.099 8.188 1.00 88.88 95 THR A O 1
ATOM 791 N N . HIS A 1 96 ? -12.469 9.084 7.219 1.00 87.12 96 HIS A N 1
ATOM 792 C CA . HIS A 1 96 ? -13.900 8.859 7.450 1.00 87.12 96 HIS A CA 1
ATOM 793 C C . HIS A 1 96 ? -14.177 8.044 8.719 1.00 87.12 96 HIS A C 1
ATOM 795 O O . HIS A 1 96 ? -15.340 7.760 9.004 1.00 87.12 96 HIS A O 1
ATOM 801 N N . ASN A 1 97 ? -13.137 7.674 9.480 1.00 86.50 97 ASN A N 1
ATOM 802 C CA . ASN A 1 97 ? -13.237 6.867 10.697 1.00 86.50 97 ASN A CA 1
ATOM 803 C C . ASN A 1 97 ? -14.071 5.581 10.497 1.00 86.50 97 ASN A C 1
ATOM 805 O O . ASN A 1 97 ? -14.890 5.188 11.334 1.00 86.50 97 ASN A O 1
ATOM 809 N N . ILE A 1 98 ? -13.899 4.917 9.348 1.00 87.56 98 ILE A N 1
ATOM 810 C CA . ILE A 1 98 ? -14.641 3.695 9.012 1.00 87.56 98 ILE A CA 1
ATOM 811 C C . ILE A 1 98 ? -13.937 2.533 9.704 1.00 87.56 98 ILE A C 1
ATOM 813 O O . ILE A 1 98 ? -13.060 1.899 9.125 1.00 87.56 98 ILE A O 1
ATOM 817 N N . SER A 1 99 ? -14.319 2.248 10.951 1.00 89.75 99 SER A N 1
ATOM 818 C CA . SER A 1 99 ? -13.604 1.292 11.809 1.00 89.75 99 SER A CA 1
ATOM 819 C C . SER A 1 99 ? -13.327 -0.065 11.136 1.00 89.75 99 SER A C 1
ATOM 821 O O . SER A 1 99 ? -12.189 -0.536 11.088 1.00 89.75 99 SER A O 1
ATOM 823 N N . HIS A 1 100 ? -14.352 -0.676 10.548 1.00 92.00 100 HIS A N 1
ATOM 824 C CA . HIS A 1 100 ? -14.201 -1.945 9.836 1.00 92.00 100 HIS A CA 1
ATOM 825 C C . HIS A 1 100 ? -13.358 -1.808 8.552 1.00 92.00 100 HIS A C 1
ATOM 827 O O . HIS A 1 100 ? -12.571 -2.694 8.235 1.00 92.00 100 HIS A O 1
ATOM 833 N N . GLY A 1 101 ? -13.474 -0.681 7.842 1.00 92.44 101 GLY A N 1
ATOM 834 C CA . GLY A 1 101 ? -12.653 -0.387 6.666 1.00 92.44 101 GLY A CA 1
ATOM 835 C C . GLY A 1 101 ? -11.175 -0.254 7.024 1.00 92.44 101 GLY A C 1
ATOM 836 O O . GLY A 1 101 ? -10.336 -0.816 6.337 1.00 92.44 101 GLY A O 1
ATOM 837 N N . LEU A 1 102 ? -10.856 0.400 8.144 1.00 94.19 102 LEU A N 1
ATOM 838 C CA . LEU A 1 102 ? -9.474 0.574 8.597 1.00 94.19 102 LEU A CA 1
ATOM 839 C C . LEU A 1 102 ? -8.858 -0.756 9.022 1.00 94.19 102 LEU A C 1
ATOM 841 O O . LEU A 1 102 ? -7.725 -1.029 8.654 1.00 94.19 102 LEU A O 1
ATOM 845 N N . GLN A 1 103 ? -9.605 -1.611 9.727 1.00 95.06 103 GLN A N 1
ATOM 846 C CA . GLN A 1 103 ? -9.121 -2.956 10.049 1.00 95.06 103 GLN A CA 1
ATOM 847 C C . GLN A 1 103 ? -8.809 -3.750 8.774 1.00 95.06 103 GLN A C 1
ATOM 849 O O . GLN A 1 103 ? -7.722 -4.307 8.655 1.00 95.06 103 GLN A O 1
ATOM 854 N N . LYS A 1 104 ? -9.714 -3.733 7.789 1.00 96.00 104 LYS A N 1
ATOM 855 C CA . LYS A 1 104 ? -9.487 -4.391 6.496 1.00 96.00 104 LYS A CA 1
ATOM 856 C C . LYS A 1 104 ? -8.298 -3.817 5.732 1.00 96.00 104 LYS A C 1
ATOM 858 O O . LYS A 1 104 ? -7.536 -4.582 5.150 1.00 96.00 104 LYS A O 1
ATOM 863 N N . SER A 1 105 ? -8.127 -2.496 5.736 1.00 96.31 105 SER A N 1
ATOM 864 C CA . SER A 1 105 ? -6.953 -1.842 5.151 1.00 96.31 105 SER A CA 1
ATOM 865 C C . SER A 1 105 ? -5.672 -2.290 5.849 1.00 96.31 105 SER A C 1
ATOM 867 O O . SER A 1 105 ? -4.696 -2.590 5.171 1.00 96.31 105 SER A O 1
ATOM 869 N N . ILE A 1 106 ? -5.677 -2.386 7.184 1.00 96.25 106 ILE A N 1
ATOM 870 C CA . ILE A 1 106 ? -4.509 -2.822 7.953 1.00 96.25 106 ILE A CA 1
ATOM 871 C C . ILE A 1 106 ? -4.149 -4.274 7.619 1.00 96.25 106 ILE A C 1
ATOM 873 O O . ILE A 1 106 ? -3.002 -4.563 7.281 1.00 96.25 106 ILE A O 1
ATOM 877 N N . GLU A 1 107 ? -5.134 -5.172 7.663 1.00 96.81 107 GLU A N 1
ATOM 878 C CA . GLU A 1 107 ? -4.959 -6.591 7.337 1.00 96.81 107 GLU A CA 1
ATOM 879 C C . GLU A 1 107 ? -4.476 -6.787 5.893 1.00 96.81 107 GLU A C 1
ATOM 881 O O . GLU A 1 107 ? -3.618 -7.629 5.637 1.00 96.81 107 GLU A O 1
ATOM 886 N N . LEU A 1 108 ? -4.984 -5.994 4.946 1.00 97.44 108 LEU A N 1
ATOM 887 C CA . LEU A 1 108 ? -4.561 -6.056 3.551 1.00 97.44 108 LEU A CA 1
ATOM 888 C C . LEU A 1 108 ? -3.127 -5.542 3.359 1.00 97.44 108 LEU A C 1
ATOM 890 O O . LEU A 1 108 ? -2.309 -6.230 2.754 1.00 97.44 108 LEU A O 1
ATOM 894 N N . ILE A 1 109 ? -2.829 -4.335 3.845 1.00 97.50 109 ILE A N 1
ATOM 895 C CA . ILE A 1 109 ? -1.588 -3.611 3.531 1.00 97.50 109 ILE A CA 1
ATOM 896 C C . ILE A 1 109 ? -0.409 -4.136 4.355 1.00 97.50 109 ILE A C 1
ATOM 898 O O . ILE A 1 109 ? 0.678 -4.353 3.812 1.00 97.50 109 ILE A O 1
ATOM 902 N N . PHE A 1 110 ? -0.611 -4.335 5.659 1.00 97.75 110 PHE A N 1
ATOM 903 C CA . PHE A 1 110 ? 0.461 -4.698 6.588 1.00 97.75 110 PHE A CA 1
ATOM 904 C C . PHE A 1 110 ? 0.414 -6.164 7.013 1.00 97.75 110 PHE A C 1
ATOM 906 O O . PHE A 1 110 ? 1.407 -6.655 7.540 1.00 97.75 110 PHE A O 1
ATOM 913 N N . GLY A 1 111 ? -0.693 -6.877 6.782 1.00 97.25 111 GLY A N 1
ATOM 914 C CA . GLY A 1 111 ? -0.799 -8.297 7.110 1.00 97.25 111 GLY A CA 1
ATOM 915 C C . GLY A 1 111 ? 0.282 -9.130 6.423 1.00 97.25 111 GLY A C 1
ATOM 916 O O . GLY A 1 111 ? 0.594 -8.933 5.248 1.00 97.25 111 GLY A O 1
ATOM 917 N N . VAL A 1 112 ? 0.863 -10.069 7.169 1.00 96.81 112 VAL A N 1
ATOM 918 C CA . VAL A 1 112 ? 1.843 -11.029 6.648 1.00 96.81 112 VAL A CA 1
ATOM 919 C C . VAL A 1 112 ? 1.112 -12.100 5.848 1.00 96.81 112 VAL A C 1
ATOM 921 O O . VAL A 1 112 ? 0.203 -12.745 6.377 1.00 96.81 112 VAL A O 1
ATOM 924 N N . ARG A 1 113 ? 1.513 -12.321 4.589 1.00 94.69 113 ARG A N 1
ATOM 925 C CA . ARG A 1 113 ? 0.791 -13.230 3.694 1.00 94.69 113 ARG A CA 1
ATOM 926 C C . ARG A 1 113 ? 1.670 -14.325 3.101 1.00 94.69 113 ARG A C 1
ATOM 928 O O . ARG A 1 113 ? 2.759 -14.066 2.596 1.00 94.69 113 ARG A O 1
ATOM 935 N N . LYS A 1 114 ? 1.162 -15.561 3.117 1.00 92.88 114 LYS A N 1
ATOM 936 C CA . LYS A 1 114 ? 1.861 -16.742 2.580 1.00 92.88 114 LYS A CA 1
ATOM 937 C C . LYS A 1 114 ? 1.963 -16.729 1.054 1.00 92.88 114 LYS A C 1
ATOM 939 O O . LYS A 1 114 ? 2.963 -17.186 0.516 1.00 92.88 114 LYS A O 1
ATOM 944 N N . ASP A 1 115 ? 0.948 -16.189 0.380 1.00 90.38 115 ASP A N 1
ATOM 945 C CA . ASP A 1 115 ? 0.900 -16.033 -1.082 1.00 90.38 115 ASP A CA 1
ATOM 946 C C . ASP A 1 115 ? 1.964 -15.057 -1.615 1.00 90.38 115 ASP A C 1
ATOM 948 O O . ASP A 1 115 ? 2.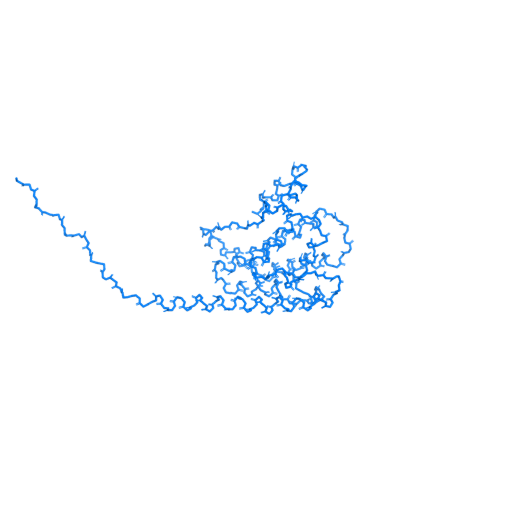317 -15.126 -2.786 1.00 90.38 115 ASP A O 1
ATOM 952 N N . LEU A 1 116 ? 2.533 -14.217 -0.745 1.00 91.38 116 LEU A N 1
ATOM 953 C CA . LEU A 1 116 ? 3.663 -13.330 -1.040 1.00 91.38 116 LEU A CA 1
ATOM 954 C C . LEU A 1 116 ? 4.978 -13.798 -0.385 1.00 91.38 116 LEU A C 1
ATOM 956 O O . LEU A 1 116 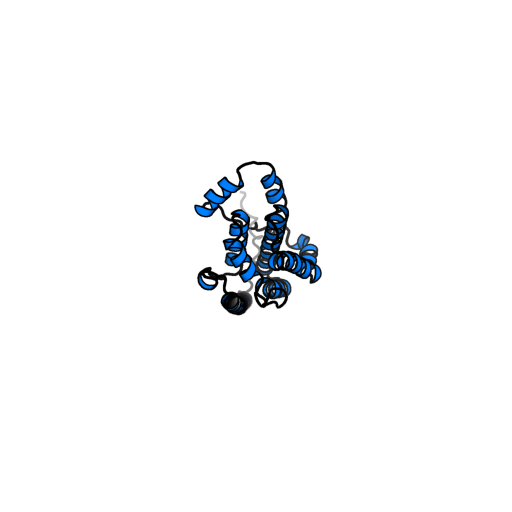? 5.919 -13.024 -0.251 1.00 91.38 116 LEU A O 1
ATOM 960 N N . GLY A 1 117 ? 5.064 -15.049 0.077 1.00 92.25 117 GLY A N 1
ATOM 961 C CA . GLY A 1 117 ? 6.282 -15.568 0.710 1.00 92.25 117 GLY A CA 1
ATOM 962 C C . GLY A 1 117 ? 6.526 -15.050 2.134 1.00 92.25 117 GLY A C 1
ATOM 963 O O . GLY A 1 117 ? 7.672 -14.856 2.532 1.00 92.25 117 GLY A O 1
ATOM 964 N N . ASP A 1 118 ? 5.463 -14.857 2.917 1.00 95.44 118 ASP A N 1
ATOM 965 C CA . ASP A 1 118 ? 5.465 -14.344 4.298 1.00 95.44 118 ASP A CA 1
ATOM 966 C C . ASP A 1 118 ? 5.937 -12.886 4.442 1.00 95.44 118 ASP A C 1
ATOM 968 O O . ASP A 1 118 ? 6.503 -12.502 5.471 1.00 95.44 118 ASP A O 1
ATOM 972 N N . ILE A 1 119 ? 5.683 -12.055 3.433 1.00 95.62 119 ILE A N 1
ATOM 973 C CA . ILE A 1 119 ? 5.859 -10.598 3.512 1.00 95.62 119 ILE A CA 1
ATOM 974 C C . ILE A 1 119 ? 4.496 -9.894 3.466 1.00 95.62 119 ILE A C 1
ATOM 976 O O . ILE A 1 119 ? 3.466 -10.515 3.194 1.00 95.62 119 ILE A O 1
ATOM 980 N N . SER A 1 120 ? 4.484 -8.597 3.766 1.00 96.88 120 SER A N 1
ATOM 981 C CA . SER A 1 120 ? 3.302 -7.746 3.622 1.00 96.88 120 SER A CA 1
ATOM 982 C C . SER A 1 120 ? 3.323 -6.993 2.295 1.00 96.88 120 SER A C 1
ATOM 984 O O . SER A 1 120 ? 4.384 -6.814 1.688 1.00 96.88 120 SER A O 1
ATOM 986 N N . ILE A 1 121 ? 2.158 -6.506 1.858 1.00 97.12 121 ILE A N 1
ATOM 987 C CA . ILE A 1 121 ? 2.049 -5.689 0.643 1.00 97.12 121 ILE A CA 1
ATOM 988 C C . ILE A 1 121 ? 2.921 -4.437 0.754 1.00 97.12 121 ILE A C 1
ATOM 990 O O . ILE A 1 121 ? 3.615 -4.102 -0.200 1.00 97.12 121 ILE A O 1
ATOM 994 N N . LEU A 1 122 ? 2.942 -3.767 1.911 1.00 97.38 122 LEU A N 1
ATOM 995 C CA . LEU A 1 122 ? 3.800 -2.596 2.095 1.00 97.38 122 LEU A CA 1
ATOM 996 C C . LEU A 1 122 ? 5.279 -2.929 1.855 1.00 97.38 122 LEU A C 1
ATOM 998 O O . LEU A 1 122 ? 5.950 -2.221 1.110 1.00 97.38 122 LEU A O 1
ATOM 1002 N N . VAL A 1 123 ? 5.784 -4.006 2.467 1.00 96.06 123 VAL A N 1
ATOM 1003 C CA . VAL A 1 123 ? 7.189 -4.415 2.304 1.00 96.06 123 VAL A CA 1
ATOM 1004 C C . VAL A 1 123 ? 7.486 -4.767 0.851 1.00 96.06 123 VAL A C 1
ATOM 1006 O O . VAL A 1 123 ? 8.524 -4.355 0.334 1.00 96.06 123 VAL A O 1
ATOM 1009 N N . LEU A 1 124 ? 6.567 -5.469 0.180 1.00 94.75 124 LEU A N 1
ATOM 1010 C CA . LEU A 1 124 ? 6.677 -5.746 -1.247 1.00 94.75 124 LEU A CA 1
ATOM 1011 C C . LEU A 1 124 ? 6.798 -4.442 -2.043 1.00 94.75 124 LEU A C 1
ATOM 1013 O O . LEU A 1 124 ? 7.787 -4.261 -2.740 1.00 94.75 124 LEU A O 1
ATOM 1017 N N . LEU A 1 125 ? 5.857 -3.505 -1.900 1.00 95.19 125 LEU A N 1
ATOM 1018 C CA . LEU A 1 125 ? 5.855 -2.240 -2.644 1.00 95.19 125 LEU A CA 1
ATOM 1019 C C . LEU A 1 125 ? 7.123 -1.408 -2.417 1.00 95.19 125 LEU A C 1
ATOM 1021 O O . LEU A 1 125 ? 7.657 -0.833 -3.363 1.00 95.19 125 LEU A O 1
ATOM 1025 N N . VAL A 1 126 ? 7.636 -1.372 -1.187 1.00 94.31 126 VAL A N 1
ATOM 1026 C CA . VAL A 1 126 ? 8.886 -0.670 -0.858 1.00 94.31 126 VAL A CA 1
ATOM 1027 C C . VAL A 1 126 ? 10.086 -1.374 -1.488 1.00 94.31 126 VAL A C 1
ATOM 1029 O O . VAL A 1 126 ? 10.986 -0.711 -2.002 1.00 94.31 126 VAL A O 1
ATOM 1032 N N . HIS A 1 127 ? 10.090 -2.709 -1.532 1.00 92.00 127 HIS A N 1
ATOM 1033 C CA . HIS A 1 127 ? 11.094 -3.442 -2.295 1.00 92.00 127 HIS A CA 1
ATOM 1034 C C . HIS A 1 127 ? 11.010 -3.091 -3.788 1.00 92.00 127 HIS A C 1
ATOM 1036 O O . HIS A 1 127 ? 12.028 -2.756 -4.395 1.00 92.00 127 HIS A O 1
ATOM 1042 N N . LEU A 1 128 ? 9.804 -3.080 -4.364 1.00 90.56 128 LEU A N 1
ATOM 1043 C CA . LEU A 1 128 ? 9.592 -2.775 -5.781 1.00 90.56 128 LEU A CA 1
ATOM 1044 C C . LEU A 1 128 ? 9.997 -1.350 -6.132 1.00 90.56 128 LEU A C 1
ATOM 1046 O O . LEU A 1 128 ? 10.547 -1.123 -7.205 1.00 90.56 128 LEU A O 1
ATOM 1050 N N . LYS A 1 129 ? 9.796 -0.396 -5.221 1.00 91.00 129 LYS A N 1
ATOM 1051 C CA . LYS A 1 129 ? 10.239 0.992 -5.382 1.00 91.00 129 LYS A CA 1
ATOM 1052 C C . LYS A 1 129 ? 11.735 1.086 -5.706 1.00 91.00 129 LYS A C 1
ATOM 1054 O O . LYS A 1 129 ? 12.131 1.919 -6.506 1.00 91.00 129 LYS A O 1
ATOM 1059 N N . SER A 1 130 ? 12.565 0.216 -5.126 1.00 88.31 130 SER A N 1
ATOM 1060 C CA . SER A 1 130 ? 14.011 0.181 -5.410 1.00 88.31 130 SER A CA 1
ATOM 1061 C C . SER A 1 130 ? 14.380 -0.487 -6.743 1.00 88.31 130 SER A C 1
ATOM 1063 O O . SER A 1 130 ? 15.528 -0.410 -7.175 1.00 88.31 130 SER A O 1
ATOM 1065 N N . LYS A 1 131 ? 13.430 -1.184 -7.377 1.00 87.50 131 LYS A N 1
ATOM 1066 C CA . LYS A 1 131 ? 13.628 -1.960 -8.611 1.00 87.50 131 LYS A CA 1
ATOM 1067 C C . LYS A 1 131 ? 13.020 -1.282 -9.830 1.00 87.50 131 LYS A C 1
ATOM 1069 O O . LYS A 1 131 ? 13.543 -1.423 -10.929 1.00 87.50 131 LYS A O 1
ATOM 1074 N N . VAL A 1 132 ? 11.916 -0.575 -9.631 1.00 85.56 132 VAL A N 1
ATOM 1075 C CA . VAL A 1 132 ? 11.180 0.120 -10.679 1.00 85.56 132 VAL A CA 1
ATOM 1076 C C . VAL A 1 132 ? 11.642 1.573 -10.698 1.00 85.56 132 VAL A C 1
ATOM 1078 O O . VAL A 1 132 ? 11.278 2.348 -9.816 1.00 85.56 132 VAL A O 1
ATOM 1081 N N . ASP A 1 133 ? 12.415 1.953 -11.718 1.00 85.19 133 ASP A N 1
ATOM 1082 C CA . ASP A 1 133 ? 12.815 3.347 -11.962 1.00 85.19 133 ASP A CA 1
ATOM 1083 C C . ASP A 1 133 ? 11.626 4.167 -12.499 1.00 85.19 133 ASP A C 1
ATOM 1085 O O . ASP A 1 133 ? 11.556 4.553 -13.664 1.00 85.19 133 ASP A O 1
ATOM 1089 N N . ASN A 1 134 ? 10.612 4.356 -11.651 1.00 87.75 134 ASN A N 1
ATOM 1090 C CA . ASN A 1 134 ? 9.421 5.138 -11.955 1.00 87.75 134 ASN A CA 1
ATOM 1091 C C . ASN A 1 134 ? 9.110 6.097 -10.800 1.00 87.75 134 ASN A C 1
ATOM 1093 O O . ASN A 1 134 ? 8.797 5.693 -9.674 1.00 87.75 134 ASN A O 1
ATOM 1097 N N . ALA A 1 135 ? 9.185 7.393 -11.100 1.00 89.25 135 ALA A N 1
ATOM 1098 C CA . ALA A 1 135 ? 9.046 8.462 -10.118 1.00 89.25 135 ALA A CA 1
ATOM 1099 C C . ALA A 1 135 ? 7.632 8.567 -9.534 1.00 89.25 135 ALA A C 1
ATOM 1101 O O . ALA A 1 135 ? 7.477 8.822 -8.340 1.00 89.25 135 ALA A O 1
ATOM 1102 N N . ILE A 1 136 ? 6.596 8.348 -10.353 1.00 90.00 136 ILE A N 1
ATOM 1103 C CA . ILE A 1 136 ? 5.209 8.402 -9.879 1.00 90.00 136 ILE A CA 1
ATOM 1104 C C . ILE A 1 136 ? 4.967 7.256 -8.909 1.00 90.00 136 ILE A C 1
ATOM 1106 O O . ILE A 1 136 ? 4.486 7.485 -7.803 1.00 90.00 136 ILE A O 1
ATOM 1110 N N . PHE A 1 137 ? 5.330 6.035 -9.305 1.00 91.88 137 PHE A N 1
ATOM 1111 C CA . PHE A 1 137 ? 5.194 4.859 -8.459 1.00 91.88 137 PHE A CA 1
ATOM 1112 C C . PHE A 1 137 ? 5.929 5.055 -7.131 1.00 91.88 137 PHE A C 1
ATOM 1114 O O . PHE A 1 137 ? 5.329 4.894 -6.069 1.00 91.88 137 PHE A O 1
ATOM 1121 N N . SER A 1 138 ? 7.180 5.516 -7.188 1.00 93.12 138 SER A N 1
ATOM 1122 C CA . SER A 1 138 ? 7.968 5.839 -5.996 1.00 93.12 138 SER A CA 1
ATOM 1123 C C . SER A 1 138 ? 7.271 6.851 -5.087 1.00 93.12 138 SER A C 1
ATOM 1125 O O . SER A 1 138 ? 7.219 6.660 -3.873 1.00 93.12 138 SER A O 1
ATOM 1127 N N . SER A 1 139 ? 6.674 7.891 -5.672 1.00 93.88 139 SER A N 1
ATOM 1128 C CA . SER A 1 139 ? 5.933 8.903 -4.927 1.00 93.88 139 SER A CA 1
ATOM 1129 C C . SER A 1 139 ? 4.623 8.378 -4.324 1.00 93.88 139 SER A C 1
ATOM 1131 O O . SER A 1 139 ? 4.255 8.779 -3.222 1.00 93.88 139 SER A O 1
ATOM 1133 N N . VAL A 1 140 ? 3.929 7.453 -4.995 1.00 95.75 140 VAL A N 1
ATOM 1134 C CA . VAL A 1 140 ? 2.729 6.794 -4.452 1.00 95.75 140 VAL A CA 1
ATOM 1135 C C . VAL A 1 140 ? 3.085 5.898 -3.266 1.00 95.75 140 VAL A C 1
ATOM 1137 O O . VAL A 1 140 ? 2.368 5.918 -2.267 1.00 95.75 140 VAL A O 1
ATOM 1140 N N . VAL A 1 141 ? 4.190 5.149 -3.342 1.00 95.88 141 VAL A N 1
ATOM 1141 C CA . VAL A 1 141 ? 4.670 4.321 -2.223 1.00 95.88 141 VAL A CA 1
ATOM 1142 C C . VAL A 1 141 ? 5.066 5.194 -1.031 1.00 95.88 141 VAL A C 1
ATOM 1144 O O . VAL A 1 141 ? 4.673 4.888 0.092 1.00 95.88 141 VAL A O 1
ATOM 1147 N N . ASP A 1 142 ? 5.756 6.315 -1.259 1.00 95.00 142 ASP A N 1
ATOM 1148 C CA . ASP A 1 142 ? 6.068 7.272 -0.187 1.00 95.00 142 ASP A CA 1
ATOM 1149 C C . ASP A 1 142 ? 4.814 7.818 0.482 1.00 95.00 142 ASP A C 1
ATOM 1151 O O . ASP A 1 142 ? 4.739 7.889 1.707 1.00 95.00 142 ASP A O 1
ATOM 1155 N N . TYR A 1 143 ? 3.802 8.156 -0.314 1.00 96.25 143 TYR A N 1
ATOM 1156 C CA . TYR A 1 143 ? 2.532 8.618 0.220 1.00 96.25 143 TYR A CA 1
ATOM 1157 C C . TYR A 1 143 ? 1.816 7.533 1.036 1.00 96.25 143 TYR A C 1
ATOM 1159 O O . TYR A 1 143 ? 1.240 7.831 2.081 1.00 96.25 143 TYR A O 1
ATOM 1167 N N . LEU A 1 144 ? 1.880 6.264 0.614 1.00 97.00 144 LEU A N 1
ATOM 1168 C CA . LEU A 1 144 ? 1.355 5.150 1.407 1.00 97.00 144 LEU A CA 1
ATOM 1169 C C . LEU A 1 144 ? 2.071 5.047 2.759 1.00 97.00 144 LEU A C 1
ATOM 1171 O O . LEU A 1 144 ? 1.418 4.843 3.782 1.00 97.00 144 LEU A O 1
ATOM 1175 N N . MET A 1 145 ? 3.394 5.210 2.781 1.00 96.19 145 MET A N 1
ATOM 1176 C CA . MET A 1 145 ? 4.183 5.203 4.016 1.00 96.19 145 MET A CA 1
ATOM 1177 C C . MET A 1 145 ? 3.831 6.381 4.930 1.00 96.19 145 MET A C 1
ATOM 1179 O O . MET A 1 145 ? 3.646 6.177 6.130 1.00 96.19 145 MET A O 1
ATOM 1183 N N . GLU A 1 146 ? 3.661 7.579 4.363 1.00 95.62 146 GLU A N 1
ATOM 1184 C CA . GLU A 1 146 ? 3.207 8.779 5.077 1.00 95.62 146 GLU A CA 1
ATOM 1185 C C . GLU A 1 146 ? 1.834 8.546 5.726 1.00 95.62 146 GLU A C 1
ATOM 1187 O O . GLU A 1 146 ? 1.678 8.755 6.929 1.00 95.62 146 GLU A O 1
ATOM 1192 N N . LEU A 1 147 ? 0.863 8.017 4.969 1.00 95.56 147 LEU A N 1
ATOM 1193 C CA . LEU A 1 147 ? -0.461 7.646 5.489 1.00 95.56 147 LEU A CA 1
ATOM 1194 C C . LEU A 1 147 ? -0.383 6.595 6.602 1.00 95.56 147 LEU A C 1
ATOM 1196 O O . LEU A 1 147 ? -1.185 6.614 7.533 1.00 95.56 147 LEU A O 1
ATOM 1200 N N . SER A 1 148 ? 0.574 5.676 6.494 1.00 95.69 148 SER A N 1
ATOM 1201 C CA . SER A 1 148 ? 0.798 4.609 7.470 1.00 95.69 148 SER A CA 1
ATOM 1202 C C . SER A 1 148 ? 1.517 5.090 8.729 1.00 95.69 148 SER A C 1
ATOM 1204 O O . SER A 1 148 ? 1.574 4.348 9.707 1.00 95.69 148 SER A O 1
ATOM 1206 N N . LYS A 1 149 ? 2.111 6.293 8.695 1.00 95.56 149 LYS A N 1
ATOM 1207 C CA . LYS A 1 149 ? 3.008 6.828 9.733 1.00 95.56 149 LYS A CA 1
ATOM 1208 C C . LYS A 1 149 ? 4.183 5.896 10.059 1.00 95.56 149 LYS A C 1
ATOM 1210 O O . LYS A 1 149 ? 4.763 5.962 11.141 1.00 95.56 149 LYS A O 1
ATOM 1215 N N . ILE A 1 150 ? 4.554 5.031 9.114 1.00 92.31 150 ILE A N 1
ATOM 1216 C CA . ILE A 1 150 ? 5.701 4.132 9.245 1.00 92.31 150 ILE A CA 1
ATOM 1217 C C . ILE A 1 150 ? 6.921 4.862 8.701 1.00 92.31 150 ILE A C 1
ATOM 1219 O O . ILE A 1 150 ? 6.993 5.184 7.515 1.00 92.31 150 ILE A O 1
ATOM 1223 N N . HIS A 1 151 ? 7.887 5.116 9.581 1.00 89.81 151 HIS A N 1
ATOM 1224 C CA . HIS A 1 151 ? 9.114 5.807 9.214 1.00 89.81 151 HIS A CA 1
ATOM 1225 C C . HIS A 1 151 ? 9.946 4.980 8.213 1.00 89.81 151 HIS A C 1
ATOM 1227 O O . HIS A 1 151 ? 10.094 3.769 8.415 1.00 89.81 151 HIS A O 1
ATOM 1233 N N . PRO A 1 152 ? 10.541 5.602 7.176 1.00 87.75 152 PRO A N 1
ATOM 1234 C CA . PRO A 1 152 ? 11.401 4.909 6.218 1.00 87.75 152 PRO A CA 1
ATOM 1235 C C . PRO A 1 152 ? 12.519 4.080 6.850 1.00 87.75 152 PRO A C 1
ATOM 1237 O O . PRO A 1 152 ? 12.780 2.972 6.391 1.00 87.75 152 PRO A O 1
ATOM 1240 N N . ASP A 1 153 ? 13.108 4.549 7.950 1.00 87.25 153 ASP A N 1
ATOM 1241 C CA . ASP A 1 153 ? 14.191 3.847 8.657 1.00 87.25 153 ASP A CA 1
ATOM 1242 C C . ASP A 1 153 ? 13.781 2.466 9.187 1.00 87.25 153 ASP A C 1
ATOM 1244 O O . ASP A 1 153 ? 14.614 1.570 9.320 1.00 87.25 153 ASP A O 1
ATOM 1248 N N . ILE A 1 154 ? 12.487 2.262 9.462 1.00 85.94 154 ILE A N 1
ATOM 1249 C CA . ILE A 1 154 ? 11.974 0.952 9.874 1.00 85.94 154 ILE A CA 1
ATOM 1250 C C . ILE A 1 154 ? 12.096 -0.029 8.722 1.00 85.94 154 ILE A C 1
ATOM 1252 O O . ILE A 1 154 ? 12.439 -1.184 8.947 1.00 85.94 154 ILE A O 1
ATOM 1256 N N . LEU A 1 155 ? 11.837 0.415 7.499 1.00 85.19 155 LEU A N 1
ATOM 1257 C CA . LEU A 1 155 ? 11.932 -0.424 6.313 1.00 85.19 155 LEU A CA 1
ATOM 1258 C C . LEU A 1 155 ? 13.370 -0.509 5.793 1.00 85.19 155 LEU A C 1
ATOM 1260 O O . LEU A 1 155 ? 13.736 -1.555 5.261 1.00 85.19 155 LEU A O 1
ATOM 1264 N N . GLY A 1 156 ? 14.192 0.513 6.064 1.00 75.31 156 GLY A N 1
ATOM 1265 C CA . GLY A 1 156 ? 15.625 0.558 5.782 1.00 75.31 156 GLY A CA 1
ATOM 1266 C C . GLY A 1 156 ? 15.970 0.188 4.340 1.00 75.31 156 GLY A C 1
ATOM 1267 O O . GLY A 1 156 ? 15.112 0.131 3.458 1.00 75.31 156 GLY A O 1
ATOM 1268 N N . GLU A 1 157 ? 17.240 -0.124 4.090 1.00 75.69 157 GLU A N 1
ATOM 1269 C CA . GLU A 1 157 ? 17.563 -0.900 2.899 1.00 75.69 157 GLU A CA 1
ATOM 1270 C C . GLU A 1 157 ? 16.958 -2.293 3.082 1.00 75.69 157 GLU A C 1
ATOM 1272 O O . GLU A 1 157 ? 17.445 -3.120 3.861 1.00 75.69 157 GLU A O 1
ATOM 1277 N N . LEU A 1 158 ? 15.861 -2.557 2.368 1.00 77.75 158 LEU A N 1
ATOM 1278 C CA . LEU A 1 158 ? 15.375 -3.911 2.144 1.00 77.75 158 LEU A CA 1
ATOM 1279 C C . LEU A 1 158 ? 16.436 -4.633 1.315 1.00 77.75 158 LEU A C 1
ATOM 1281 O O . LEU A 1 158 ? 16.339 -4.733 0.091 1.00 77.75 158 LEU A O 1
ATOM 1285 N N . ALA A 1 159 ? 17.476 -5.115 1.999 1.00 62.75 159 ALA A N 1
ATOM 1286 C CA . ALA A 1 159 ? 18.448 -6.024 1.431 1.00 62.75 159 ALA A CA 1
ATOM 1287 C C . ALA A 1 159 ? 17.672 -7.134 0.719 1.00 62.75 159 ALA A C 1
ATOM 1289 O O . ALA A 1 159 ? 16.652 -7.598 1.236 1.00 62.75 159 ALA A O 1
ATOM 1290 N N . GLY A 1 160 ? 18.147 -7.585 -0.443 1.00 72.62 160 GLY A N 1
ATOM 1291 C CA . GLY A 1 160 ? 17.519 -8.663 -1.222 1.00 72.62 160 GLY A CA 1
ATOM 1292 C C . GLY A 1 160 ? 17.436 -10.019 -0.498 1.00 72.62 160 GLY A C 1
ATOM 1293 O O . GLY A 1 160 ? 17.216 -11.035 -1.142 1.00 72.62 160 GLY A O 1
ATOM 1294 N N . ASN A 1 161 ? 17.643 -10.046 0.821 1.00 86.69 161 ASN A N 1
ATOM 1295 C CA . ASN A 1 161 ? 17.492 -11.182 1.703 1.00 86.69 161 ASN A CA 1
ATOM 1296 C C . ASN A 1 161 ? 16.019 -11.332 2.152 1.00 86.69 161 ASN A C 1
ATOM 1298 O O . ASN A 1 161 ? 15.523 -10.501 2.924 1.00 86.69 161 ASN A O 1
ATOM 1302 N N . PRO A 1 162 ? 15.331 -12.420 1.760 1.00 88.00 162 PRO A N 1
ATOM 1303 C CA . PRO A 1 162 ? 13.940 -12.665 2.134 1.00 88.00 162 PRO A CA 1
ATOM 1304 C C . PRO A 1 162 ? 13.693 -12.709 3.647 1.00 88.00 162 PRO A C 1
ATOM 1306 O O . PRO A 1 162 ? 12.638 -12.274 4.101 1.00 88.00 162 PRO A O 1
ATOM 1309 N N . SER A 1 163 ? 14.640 -13.196 4.460 1.00 90.38 163 SER A N 1
ATOM 1310 C CA . SER A 1 163 ? 14.436 -13.286 5.916 1.00 90.38 163 SER A CA 1
ATOM 1311 C C . SER A 1 163 ? 14.297 -11.905 6.561 1.00 90.38 163 SER A C 1
ATOM 1313 O O . SER A 1 163 ? 13.458 -11.711 7.444 1.00 90.38 163 SER A O 1
ATOM 1315 N N . HIS A 1 164 ? 15.057 -10.929 6.058 1.00 92.19 164 HIS A N 1
ATOM 1316 C CA . HIS A 1 164 ? 14.972 -9.542 6.491 1.00 92.19 164 HIS A CA 1
ATOM 1317 C C . HIS A 1 164 ? 13.600 -8.951 6.145 1.00 92.19 164 HIS A C 1
ATOM 1319 O O . HIS A 1 164 ? 12.952 -8.367 7.011 1.00 92.19 164 HIS A O 1
ATOM 1325 N N . MET A 1 165 ? 13.099 -9.195 4.929 1.00 93.12 165 MET A N 1
ATOM 1326 C CA . MET A 1 165 ? 11.771 -8.735 4.505 1.00 93.12 165 MET A CA 1
ATOM 1327 C C . MET A 1 165 ? 10.646 -9.303 5.380 1.00 93.12 165 MET A C 1
ATOM 1329 O O . MET A 1 165 ? 9.766 -8.554 5.801 1.00 93.12 165 MET A O 1
ATOM 1333 N N . LYS A 1 166 ? 10.694 -10.599 5.721 1.00 94.88 166 LYS A N 1
ATOM 1334 C CA . LYS A 1 166 ? 9.708 -11.233 6.621 1.00 94.88 166 LYS A CA 1
ATOM 1335 C C . LYS A 1 166 ? 9.702 -10.592 8.009 1.00 94.88 166 LYS A C 1
ATOM 1337 O O . LYS A 1 166 ? 8.642 -10.354 8.587 1.00 94.88 166 LYS A O 1
ATOM 1342 N N . MET A 1 167 ? 10.885 -10.303 8.553 1.00 95.06 167 MET A N 1
ATOM 1343 C CA . MET A 1 167 ? 11.016 -9.615 9.839 1.00 95.06 167 MET A CA 1
ATOM 1344 C C . MET A 1 167 ? 10.428 -8.201 9.769 1.00 95.06 167 MET A C 1
ATOM 1346 O O . MET A 1 167 ? 9.636 -7.831 10.636 1.00 95.06 167 MET A O 1
ATOM 1350 N N . LYS A 1 168 ? 10.757 -7.435 8.720 1.00 94.62 168 LYS A N 1
ATOM 1351 C CA . LYS A 1 168 ? 10.201 -6.092 8.505 1.00 94.62 168 LYS A CA 1
ATOM 1352 C C . LYS A 1 168 ? 8.686 -6.114 8.338 1.00 94.62 168 LYS A C 1
ATOM 1354 O O . LYS A 1 168 ? 8.013 -5.258 8.898 1.00 94.62 168 LYS A O 1
ATOM 1359 N N . ALA A 1 169 ? 8.135 -7.119 7.660 1.00 95.62 169 ALA A N 1
ATOM 1360 C CA . ALA A 1 169 ? 6.691 -7.259 7.490 1.00 95.62 169 ALA A CA 1
ATOM 1361 C C . ALA A 1 169 ? 5.967 -7.384 8.838 1.00 95.62 169 ALA A C 1
ATOM 1363 O O . ALA A 1 169 ? 4.993 -6.672 9.072 1.00 95.62 169 ALA A O 1
ATOM 1364 N N . LYS A 1 170 ? 6.491 -8.213 9.751 1.00 95.88 170 LYS A N 1
ATOM 1365 C CA . LYS A 1 170 ? 5.962 -8.337 11.120 1.00 95.88 170 LYS A CA 1
ATOM 1366 C C . LYS A 1 170 ? 6.084 -7.028 11.903 1.00 95.88 170 LYS A C 1
ATOM 1368 O O . LYS A 1 170 ? 5.106 -6.576 12.481 1.00 95.88 170 LYS A O 1
ATOM 1373 N N . GLN A 1 171 ? 7.250 -6.379 11.854 1.00 95.31 171 GLN A N 1
ATOM 1374 C CA . GLN A 1 171 ? 7.465 -5.092 12.528 1.00 95.31 171 GLN A CA 1
ATOM 1375 C C . GLN A 1 171 ? 6.489 -4.013 12.038 1.00 95.31 171 GLN A C 1
ATOM 1377 O O . GLN A 1 171 ? 5.898 -3.302 12.847 1.00 95.31 171 GLN A O 1
ATOM 1382 N N . CYS A 1 172 ? 6.284 -3.906 10.722 1.00 95.00 172 CYS A N 1
ATOM 1383 C CA . CYS A 1 172 ? 5.330 -2.965 10.140 1.00 95.00 172 CYS A CA 1
ATOM 1384 C C . CYS A 1 172 ? 3.888 -3.278 10.543 1.00 95.00 172 CYS A C 1
ATOM 1386 O O . CYS A 1 172 ? 3.132 -2.353 10.823 1.00 95.00 172 CYS A O 1
ATOM 1388 N N . HIS A 1 173 ? 3.511 -4.556 10.584 1.00 96.19 173 HIS A N 1
ATOM 1389 C CA . HIS A 1 173 ? 2.189 -4.985 11.030 1.00 96.19 173 HIS A CA 1
ATOM 1390 C C . HIS A 1 173 ? 1.906 -4.570 12.478 1.00 96.19 173 HIS A C 1
ATOM 1392 O O . HIS A 1 173 ? 0.902 -3.910 12.749 1.00 96.19 173 HIS A O 1
ATOM 1398 N N . ASP A 1 174 ? 2.815 -4.902 13.394 1.00 95.94 174 ASP A N 1
ATOM 1399 C CA . ASP A 1 174 ? 2.650 -4.624 14.823 1.00 95.94 174 ASP A CA 1
ATOM 1400 C C . ASP A 1 174 ? 2.644 -3.114 15.098 1.00 95.94 174 ASP A C 1
ATOM 1402 O O . ASP A 1 174 ? 1.846 -2.609 15.896 1.00 95.94 174 ASP A O 1
ATOM 1406 N N . LEU A 1 175 ? 3.484 -2.367 14.374 1.00 95.69 175 LEU A N 1
ATOM 1407 C CA . LEU A 1 175 ? 3.513 -0.915 14.458 1.00 95.69 175 LEU A CA 1
ATOM 1408 C C . LEU A 1 175 ? 2.220 -0.284 13.929 1.00 95.69 175 LEU A C 1
ATOM 1410 O O . LEU A 1 175 ? 1.652 0.572 14.603 1.00 95.69 175 LEU A O 1
ATOM 1414 N N . ALA A 1 176 ? 1.728 -0.716 12.764 1.00 95.12 176 ALA A N 1
ATOM 1415 C CA . ALA A 1 176 ? 0.477 -0.211 12.203 1.00 95.12 176 ALA A CA 1
ATOM 1416 C C . ALA A 1 176 ? -0.700 -0.468 13.156 1.00 95.12 176 ALA A C 1
ATOM 1418 O O . ALA A 1 176 ? -1.488 0.440 13.420 1.00 95.12 176 ALA A O 1
ATOM 1419 N N . LEU A 1 177 ? -0.790 -1.672 13.733 1.00 95.06 177 LEU A N 1
ATOM 1420 C CA . LEU A 1 177 ? -1.798 -1.979 14.750 1.00 95.06 177 LEU A CA 1
ATOM 1421 C C . LEU A 1 177 ? -1.709 -1.024 15.941 1.00 95.06 177 LEU A C 1
ATOM 1423 O O . LEU A 1 177 ? -2.731 -0.477 16.350 1.00 95.06 177 LEU A O 1
ATOM 1427 N N . THR A 1 178 ? -0.504 -0.786 16.456 1.00 95.75 178 THR A N 1
ATOM 1428 C CA . THR A 1 178 ? -0.283 0.110 17.598 1.00 95.75 178 THR A CA 1
ATOM 1429 C C . THR A 1 178 ? -0.701 1.546 17.275 1.00 95.75 178 THR A C 1
ATOM 1431 O O . THR A 1 178 ? -1.486 2.137 18.015 1.00 95.75 178 THR A O 1
ATOM 1434 N N . ILE A 1 179 ? -0.239 2.097 16.149 1.00 94.06 179 ILE A N 1
ATOM 1435 C CA . ILE A 1 179 ? -0.543 3.470 15.713 1.00 94.06 179 ILE A CA 1
ATOM 1436 C C . ILE A 1 179 ? -2.057 3.670 15.588 1.00 94.06 179 ILE A C 1
ATOM 1438 O O . ILE A 1 179 ? -2.635 4.556 16.222 1.00 94.06 179 ILE A O 1
ATOM 1442 N N . PHE A 1 180 ? -2.727 2.804 14.826 1.00 92.56 180 PHE A N 1
ATOM 1443 C CA . PHE A 1 180 ? -4.147 2.981 14.527 1.00 92.56 180 PHE A CA 1
ATOM 1444 C C . PHE A 1 180 ? -5.074 2.614 15.695 1.00 92.56 180 PHE A C 1
ATOM 1446 O O . PHE A 1 180 ? -6.222 3.067 15.732 1.00 92.56 180 PHE A O 1
ATOM 1453 N N . GLN A 1 181 ? -4.617 1.816 16.664 1.00 90.75 181 GLN A N 1
ATOM 1454 C CA . GLN A 1 181 ? -5.354 1.594 17.910 1.00 90.75 181 GLN A CA 1
ATOM 1455 C C . GLN A 1 181 ? -5.271 2.806 18.842 1.00 90.75 181 GLN A C 1
ATOM 1457 O O . GLN A 1 181 ? -6.307 3.221 19.367 1.00 90.75 181 GLN A O 1
ATOM 1462 N N . THR A 1 182 ? -4.086 3.399 19.010 1.00 90.81 182 THR A N 1
ATOM 1463 C CA . THR A 1 182 ? -3.883 4.580 19.864 1.00 90.81 182 THR A CA 1
ATOM 1464 C C . THR A 1 182 ? -4.704 5.772 19.371 1.00 90.81 182 THR A C 1
ATOM 1466 O O . THR A 1 182 ? -5.477 6.345 20.135 1.00 90.81 182 THR A O 1
ATOM 1469 N N . GLU A 1 183 ? -4.674 6.067 18.069 1.00 87.38 183 GLU A N 1
ATOM 1470 C CA . GLU A 1 183 ? -5.452 7.174 17.484 1.00 87.38 183 GLU A CA 1
ATOM 1471 C C . GLU A 1 183 ? -6.966 7.023 17.691 1.00 87.38 183 GLU A C 1
ATOM 1473 O O . GLU A 1 183 ? -7.695 7.993 17.933 1.00 87.38 183 GLU A O 1
ATOM 1478 N N . ARG A 1 184 ? -7.465 5.781 17.637 1.00 83.19 184 ARG A N 1
ATOM 1479 C CA . ARG A 1 184 ? -8.874 5.494 17.934 1.00 83.19 184 ARG A CA 1
ATOM 1480 C C . ARG A 1 184 ? -9.224 5.763 19.388 1.00 83.19 184 ARG A C 1
ATOM 1482 O O . ARG A 1 184 ? -10.351 6.180 19.657 1.00 83.19 184 ARG A O 1
ATOM 1489 N N . GLN A 1 185 ? -8.316 5.477 20.317 1.00 84.06 185 GLN A N 1
ATOM 1490 C CA . GLN A 1 185 ? -8.539 5.724 21.740 1.00 84.06 185 GLN A CA 1
ATOM 1491 C C . GLN A 1 185 ? -8.548 7.226 22.031 1.00 84.06 185 GLN A C 1
ATOM 1493 O O . GLN A 1 185 ? -9.503 7.709 22.6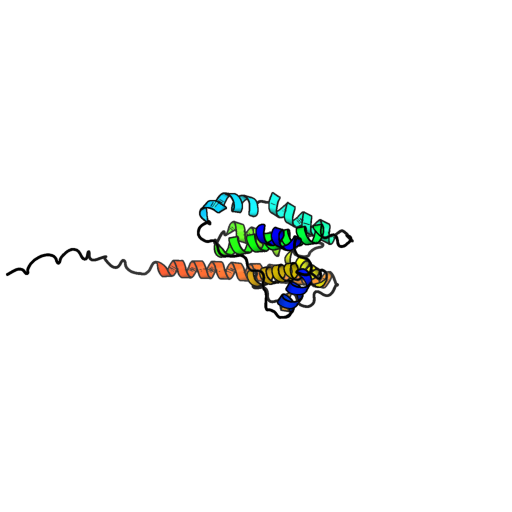38 1.00 84.06 185 GLN A O 1
ATOM 1498 N N . GLU A 1 186 ? -7.579 7.976 21.506 1.00 80.12 186 GLU A N 1
ATOM 1499 C CA . GLU A 1 186 ? -7.503 9.437 21.655 1.00 80.12 186 GLU A CA 1
ATOM 1500 C C . GLU A 1 186 ? -8.768 10.129 21.128 1.00 80.12 186 GLU A C 1
ATOM 1502 O O . GLU A 1 186 ? -9.393 10.930 21.828 1.00 80.12 186 GLU A O 1
ATOM 1507 N N . THR A 1 187 ? -9.236 9.732 19.940 1.00 78.06 187 THR A N 1
ATOM 1508 C CA . THR A 1 187 ? -10.465 10.282 19.341 1.00 78.06 187 THR A CA 1
ATOM 1509 C C . THR A 1 187 ? -11.709 10.005 20.198 1.00 78.06 187 THR A C 1
ATOM 1511 O O . THR A 1 187 ? -12.643 10.808 20.238 1.00 78.06 187 THR A O 1
ATOM 1514 N N . ARG A 1 188 ? -11.756 8.869 20.909 1.00 76.81 188 ARG A N 1
ATOM 1515 C CA . ARG A 1 188 ? -12.865 8.549 21.825 1.00 76.81 188 ARG A CA 1
ATOM 1516 C C . ARG A 1 188 ? -12.829 9.404 23.091 1.00 76.81 188 ARG A C 1
ATOM 1518 O O . ARG A 1 188 ? -13.893 9.818 23.543 1.00 76.81 188 ARG A O 1
ATOM 1525 N N . MET A 1 189 ? -11.646 9.684 23.640 1.00 74.44 189 MET A N 1
ATOM 1526 C CA . MET A 1 189 ? -11.508 10.475 24.869 1.00 74.44 189 MET A CA 1
ATOM 1527 C C . MET A 1 189 ? -11.892 11.944 24.655 1.00 74.44 189 MET A C 1
ATOM 1529 O O . MET A 1 189 ? -12.645 12.492 25.457 1.00 74.44 189 MET A O 1
ATOM 1533 N N . VAL A 1 190 ? -11.490 12.551 23.531 1.00 74.94 190 VAL A N 1
ATOM 1534 C CA . VAL A 1 190 ? -11.865 13.939 23.187 1.00 74.94 190 VAL A CA 1
ATOM 1535 C C . VAL A 1 190 ? -13.387 14.105 23.071 1.00 74.94 190 VAL A C 1
ATOM 1537 O O . VAL A 1 190 ? -13.955 15.075 23.573 1.00 74.94 190 VAL A O 1
ATOM 1540 N N . ASN A 1 191 ? -14.077 13.129 22.472 1.00 70.50 191 ASN A N 1
ATOM 1541 C CA . ASN A 1 191 ? -15.537 13.159 22.347 1.00 70.50 191 ASN A CA 1
ATOM 1542 C C . ASN A 1 191 ? -16.268 12.928 23.682 1.00 70.50 191 ASN A C 1
ATOM 1544 O O . ASN A 1 191 ? -17.388 13.408 23.855 1.00 70.50 191 ASN A O 1
ATOM 1548 N N . ALA A 1 192 ? -15.660 12.202 24.625 1.00 70.25 192 ALA A N 1
ATOM 1549 C CA . ALA A 1 192 ? -16.248 11.957 25.940 1.00 70.25 192 ALA A CA 1
ATOM 1550 C C . ALA A 1 192 ? -16.193 13.203 26.844 1.00 70.25 192 ALA A C 1
ATOM 1552 O O . ALA A 1 192 ? -17.158 13.474 27.560 1.00 70.25 192 ALA A O 1
ATOM 1553 N N . ASP A 1 193 ? -15.112 13.987 26.775 1.00 68.75 193 ASP A N 1
ATOM 1554 C CA . ASP A 1 193 ? -14.961 15.211 27.577 1.00 68.75 193 ASP A CA 1
ATOM 1555 C C . ASP A 1 193 ? -15.704 16.424 26.983 1.00 68.75 193 ASP A C 1
ATOM 1557 O O . ASP A 1 193 ? -16.185 17.288 27.720 1.00 68.75 193 ASP A O 1
ATOM 1561 N N . GLY A 1 194 ? -15.911 16.458 25.660 1.00 57.69 194 GLY A N 1
ATOM 1562 C CA . GLY A 1 194 ? -16.660 17.521 24.974 1.00 57.69 194 GLY A CA 1
ATOM 1563 C C . GLY A 1 194 ? -18.151 17.622 25.343 1.00 57.69 194 GLY A C 1
ATOM 1564 O O . GLY A 1 194 ? -18.777 18.648 25.083 1.00 57.69 194 GLY A O 1
ATOM 1565 N N . ASN A 1 195 ? -18.724 16.608 26.003 1.00 53.69 195 ASN A N 1
ATOM 1566 C CA . ASN A 1 195 ? -20.122 16.605 26.459 1.00 53.69 195 ASN A CA 1
ATOM 1567 C C . ASN A 1 195 ? -20.348 17.280 27.830 1.00 53.69 195 ASN A C 1
ATOM 1569 O O . ASN A 1 195 ? -21.463 17.246 28.351 1.00 53.69 195 ASN A O 1
ATOM 1573 N N . LYS A 1 196 ? -19.326 17.920 28.418 1.00 53.09 196 LYS A N 1
ATOM 1574 C CA . LYS A 1 196 ? -19.428 18.653 29.697 1.00 53.09 196 LYS A CA 1
ATOM 1575 C C . LYS A 1 196 ? -19.561 20.174 29.572 1.00 53.09 196 LYS A C 1
ATOM 1577 O O . LYS A 1 196 ? -19.410 20.874 30.572 1.00 53.09 196 LYS A O 1
ATOM 1582 N N . TYR A 1 197 ? -19.888 20.720 28.402 1.00 53.44 197 TYR A N 1
ATOM 1583 C CA . TYR A 1 197 ? -20.251 22.137 28.332 1.00 53.44 197 TYR A CA 1
ATOM 1584 C C . TYR A 1 197 ? -21.730 22.335 28.701 1.00 53.44 197 TYR A C 1
ATOM 1586 O O . TYR A 1 197 ? -22.605 21.767 28.040 1.00 53.44 197 TYR A O 1
ATOM 1594 N N . PRO A 1 198 ? -22.051 23.132 29.740 1.00 45.59 198 PRO A N 1
ATOM 1595 C CA . PRO A 1 198 ? -23.433 23.440 30.076 1.00 45.59 198 PRO A CA 1
ATOM 1596 C C . PRO A 1 198 ? -24.087 24.149 28.890 1.00 45.59 198 PRO A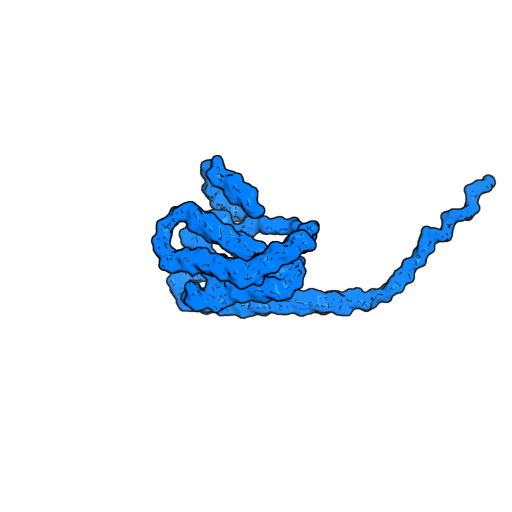 C 1
ATOM 1598 O O . PRO A 1 198 ? -23.511 25.082 28.323 1.00 45.59 198 PRO A O 1
ATOM 1601 N N . LYS A 1 199 ? -25.298 23.707 28.524 1.00 45.66 199 LYS A N 1
ATOM 1602 C CA . LYS A 1 199 ? -26.174 24.388 27.563 1.00 45.66 199 LYS A CA 1
ATOM 1603 C C . LYS A 1 199 ? -26.230 25.872 27.935 1.00 45.66 199 LYS A C 1
ATOM 1605 O O . LYS A 1 199 ? -26.921 26.247 28.879 1.00 45.66 199 LYS A O 1
ATOM 1610 N N . ARG A 1 200 ? -25.505 26.726 27.207 1.00 46.47 200 ARG A N 1
ATOM 1611 C CA . ARG A 1 200 ? -25.721 28.171 27.285 1.00 46.47 200 ARG A CA 1
ATOM 1612 C C . ARG A 1 200 ? -27.137 28.402 26.786 1.00 46.47 200 ARG A C 1
ATOM 1614 O O . ARG A 1 200 ? -27.418 28.180 25.611 1.00 46.47 200 ARG A O 1
ATOM 1621 N N . HIS A 1 201 ? -28.028 28.787 27.696 1.00 46.12 201 HIS A N 1
ATOM 1622 C CA . HIS A 1 201 ? -29.353 29.272 27.349 1.00 46.12 201 HIS A CA 1
ATOM 1623 C C . HIS A 1 201 ? -29.197 30.352 26.280 1.00 46.12 201 HIS A C 1
ATOM 1625 O O . HIS A 1 201 ? -28.623 31.413 26.525 1.00 46.12 201 HIS A O 1
ATOM 1631 N N . HIS A 1 202 ? -29.672 30.044 25.077 1.00 45.25 202 HIS A N 1
ATOM 1632 C CA . HIS A 1 202 ? -29.769 30.996 23.991 1.00 45.25 202 HIS A CA 1
ATOM 1633 C C . HIS A 1 202 ? -30.857 31.994 24.399 1.00 45.25 202 HIS A C 1
ATOM 1635 O O . HIS A 1 202 ? -32.050 31.718 24.289 1.00 45.25 202 HIS A O 1
ATOM 1641 N N . ARG A 1 203 ? -30.445 33.113 25.002 1.00 44.09 203 ARG A N 1
ATOM 1642 C CA . ARG A 1 203 ? -31.339 34.233 25.284 1.00 44.09 203 ARG A CA 1
ATOM 1643 C C . ARG A 1 203 ? -31.646 34.874 23.933 1.00 44.09 203 ARG A C 1
ATOM 1645 O O . ARG A 1 203 ? -30.752 35.438 23.308 1.00 44.09 203 ARG A O 1
ATOM 1652 N N . SER A 1 204 ? -32.877 34.674 23.468 1.00 46.25 204 SER A N 1
ATOM 1653 C CA . SER A 1 204 ? -33.424 35.261 22.245 1.00 46.25 204 SER A CA 1
ATOM 1654 C C . SER A 1 204 ? -33.193 36.773 22.245 1.00 46.25 204 SER A C 1
ATOM 1656 O O . SER A 1 204 ? -33.570 37.457 23.194 1.00 46.25 204 SER A O 1
ATOM 1658 N N . MET A 1 205 ? -32.542 37.277 21.199 1.00 48.62 205 MET A N 1
ATOM 1659 C CA . MET A 1 205 ? -32.219 38.690 20.992 1.00 48.62 205 MET A CA 1
ATOM 1660 C C . MET A 1 205 ? -33.290 39.336 20.097 1.00 48.62 205 MET A C 1
ATOM 1662 O O . MET A 1 205 ? -32.983 39.909 19.058 1.00 48.62 205 MET A O 1
ATOM 1666 N N . TYR A 1 206 ? -34.557 39.188 20.488 1.00 50.47 206 TYR A N 1
ATOM 1667 C CA . TYR A 1 206 ? -35.717 39.812 19.842 1.00 50.47 206 TYR A CA 1
ATOM 1668 C C . TYR A 1 206 ? -36.581 40.518 20.890 1.00 50.47 206 TYR A C 1
ATOM 1670 O O . TYR A 1 206 ? -37.737 40.177 21.071 1.00 50.47 206 TYR A O 1
ATOM 1678 N N . ASP A 1 207 ? -35.991 41.473 21.601 1.00 51.41 207 ASP A N 1
ATOM 1679 C CA . ASP A 1 207 ? -36.710 42.471 22.397 1.00 51.41 207 ASP A CA 1
ATOM 1680 C C . ASP A 1 207 ? -35.834 43.721 22.414 1.00 51.41 207 ASP A C 1
ATOM 1682 O O . ASP A 1 207 ? -35.011 43.880 23.307 1.00 51.41 207 ASP A O 1
ATOM 1686 N N . LEU A 1 208 ? -35.902 44.535 21.358 1.00 53.06 208 LEU A N 1
ATOM 1687 C CA . LEU A 1 208 ? -35.451 45.936 21.324 1.00 53.06 208 LEU A CA 1
ATOM 1688 C C . LEU A 1 208 ? -35.882 46.551 19.982 1.00 53.06 208 LEU A C 1
ATOM 1690 O O . LEU A 1 208 ? -35.079 46.943 19.139 1.00 53.06 208 LEU A O 1
ATOM 1694 N N . SER A 1 209 ? -37.194 46.617 19.778 1.00 56.31 209 SER A N 1
ATOM 1695 C CA . SER A 1 209 ? -37.805 47.494 18.786 1.00 56.31 209 SER A CA 1
ATOM 1696 C C . SER A 1 209 ? -38.998 48.175 19.432 1.00 56.31 209 SER A C 1
ATOM 1698 O O . SER A 1 209 ? -40.100 47.658 19.350 1.00 56.31 209 SER A O 1
ATOM 1700 N N . GLU A 1 210 ? -38.769 49.298 20.109 1.00 54.16 210 GLU A N 1
ATOM 1701 C CA . GLU A 1 210 ? -39.728 50.403 20.191 1.00 54.16 210 GLU A CA 1
ATOM 1702 C C . GLU A 1 210 ? -39.140 51.569 20.988 1.00 54.16 210 GLU A C 1
ATOM 1704 O O . GLU A 1 210 ? -38.374 51.382 21.929 1.00 54.16 210 GLU A O 1
ATOM 1709 N N . SER A 1 211 ? -39.567 52.776 20.623 1.00 55.25 211 SER A N 1
ATOM 1710 C CA . SER A 1 211 ? -39.259 54.067 21.255 1.00 55.25 211 SER A CA 1
ATOM 1711 C C . SER A 1 211 ? -37.979 54.764 20.788 1.00 55.25 211 SER A C 1
ATOM 1713 O O . SER A 1 211 ? -36.955 54.752 21.467 1.00 55.25 211 SER A O 1
ATOM 1715 N N . ARG A 1 212 ? -38.088 55.467 19.651 1.00 52.59 212 ARG A N 1
ATOM 1716 C CA . ARG A 1 212 ? -37.729 56.899 19.533 1.00 52.59 212 ARG A CA 1
ATOM 1717 C C . ARG A 1 212 ? -38.100 57.442 18.147 1.00 52.59 212 ARG A C 1
ATOM 1719 O O . ARG A 1 212 ? -37.336 57.321 17.193 1.00 52.59 212 ARG A O 1
ATOM 1726 N N . LYS A 1 213 ? -39.276 58.060 18.066 1.00 59.88 213 LYS A N 1
ATOM 1727 C CA . LYS A 1 213 ? -39.587 59.156 17.144 1.00 59.88 213 LYS A CA 1
ATOM 1728 C C . LYS A 1 213 ? -40.492 60.125 17.894 1.00 59.88 213 LYS A C 1
ATOM 1730 O O . LYS A 1 213 ? -41.665 59.823 18.056 1.00 59.88 213 LYS A O 1
ATOM 1735 N N . GLU A 1 214 ? -39.899 61.214 18.356 1.00 63.38 214 GLU A N 1
ATOM 1736 C CA . GLU A 1 214 ? -40.464 62.562 18.481 1.00 63.38 214 GLU A CA 1
ATOM 1737 C C . GLU A 1 214 ? -39.284 63.538 18.514 1.00 63.38 214 GLU A C 1
ATOM 1739 O O . GLU A 1 214 ? -38.269 63.202 19.174 1.00 63.38 214 GLU A O 1
#

Secondary structure (DSSP, 8-state):
-HHHHHHHTTSTTHHHHHHHHHHTT-----PPP-GGGTTTTHHHHHHHTSHHHHHHHHHHHHHHHH------HHHHHHHHHHHHHHHHHHHHHHHTT-HHHHHHHHHHHTS-BGGGTSB-HHHHHHHHHTT---HHHHHHHHHHHHHHT--HHHH----S-HHHHHHHHHHHHHHHHHHHHHHHHHHHHHHHHGGGS-----------------

Foldseek 3Di:
DVVVVVVQPPDPPVQVVLLVCLVVVNDFDDDDDDPVCLVVCPVVLCVLLDPVNLVVLVVLLLVVLPDPDDPDPVNVVSLLVSLLSLLVQLCCCVVVVVVSSNVSSLCSALNQDVSNVRAGNLLSLVQVLVVDSGNSSVRSSVSSCVSLVPDVVLSPPPDPDVVSRNVSSVVSSVSSCVVVVVVVVVVVVVVVVVVPDPPPPPPDPPPDDDDDDD

Organism: Thelohanellus kitauei (NCBI:txid669202)

Radius of gyration: 23.13 Å; Cα contacts (8 Å, |Δi|>4): 165; chains: 1; bounding box: 59×79×55 Å

Mean predicted aligned err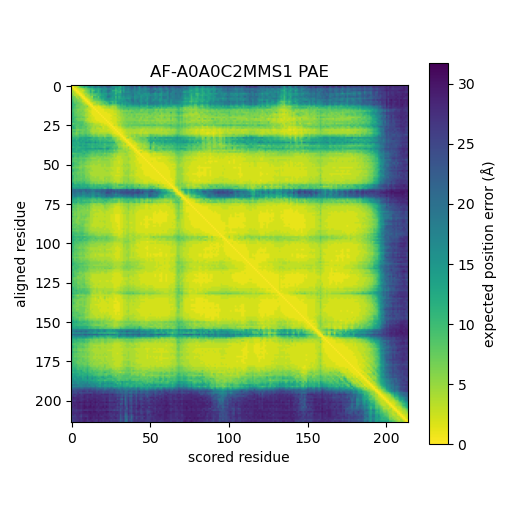or: 9.26 Å